Protein AF-A0A4Q1EX19-F1 (afdb_monomer)

Mean predicted aligned error: 7.51 Å

pLDDT: mean 86.24, std 17.67, range [29.03, 98.75]

Structure (mmCIF, N/CA/C/O backbone):
data_AF-A0A4Q1EX19-F1
#
_entry.id   AF-A0A4Q1EX19-F1
#
loop_
_atom_site.group_PDB
_atom_site.id
_atom_site.type_symbol
_atom_site.label_atom_id
_atom_site.label_alt_id
_atom_site.label_comp_id
_atom_site.label_asym_id
_atom_site.label_entity_id
_atom_site.label_seq_id
_atom_site.pdbx_PDB_ins_code
_atom_site.Cartn_x
_atom_site.Cartn_y
_atom_site.Cartn_z
_atom_site.occupancy
_atom_site.B_iso_or_equiv
_atom_site.auth_seq_id
_atom_site.auth_comp_id
_atom_site.auth_asym_id
_atom_site.auth_atom_id
_atom_site.pdbx_PDB_model_num
ATOM 1 N N . MET A 1 1 ? -14.792 19.412 -29.444 1.00 83.19 1 MET A N 1
ATOM 2 C CA . MET A 1 1 ? -13.740 19.746 -30.422 1.00 83.19 1 MET A CA 1
ATOM 3 C C . MET A 1 1 ? -13.823 21.221 -30.760 1.00 83.19 1 MET A C 1
ATOM 5 O O . MET A 1 1 ? -14.814 21.646 -31.333 1.00 83.19 1 MET A O 1
ATOM 9 N N . ILE A 1 2 ? -12.842 22.004 -30.315 1.00 88.94 2 ILE A N 1
ATOM 10 C CA . ILE A 1 2 ? -12.776 23.460 -30.491 1.00 88.94 2 ILE A CA 1
ATOM 11 C C . ILE A 1 2 ? -11.464 23.770 -31.208 1.00 88.94 2 ILE A C 1
ATOM 13 O O . ILE A 1 2 ? -10.413 23.335 -30.749 1.00 88.94 2 ILE A O 1
ATOM 17 N N . PHE A 1 3 ? -11.507 24.503 -32.318 1.00 91.38 3 PHE A N 1
ATOM 18 C CA . PHE A 1 3 ? -10.297 24.974 -32.993 1.00 91.38 3 PHE A CA 1
ATOM 19 C C . PHE A 1 3 ? -9.900 26.345 -32.433 1.00 91.38 3 PHE A C 1
ATOM 21 O O . PHE A 1 3 ? -10.688 27.287 -32.494 1.00 91.38 3 PHE A O 1
ATOM 28 N N . TYR A 1 4 ? -8.706 26.458 -31.852 1.00 90.25 4 TYR A N 1
ATOM 29 C CA . TYR A 1 4 ? -8.200 27.691 -31.246 1.00 90.25 4 TYR A CA 1
ATOM 30 C C . TYR A 1 4 ? -6.682 27.779 -31.388 1.00 90.25 4 TYR A C 1
ATOM 32 O O . TYR A 1 4 ? -5.981 26.827 -31.054 1.00 90.25 4 TYR A O 1
ATOM 40 N N . LYS A 1 5 ? -6.181 28.933 -31.855 1.00 92.12 5 LYS A N 1
ATOM 41 C CA . LYS A 1 5 ? -4.745 29.189 -32.087 1.00 92.12 5 LYS A CA 1
ATOM 42 C C . LYS A 1 5 ? -4.050 28.028 -32.808 1.00 92.12 5 LYS A C 1
ATOM 44 O O . LYS A 1 5 ? -3.074 27.479 -32.310 1.00 92.12 5 LYS A O 1
ATOM 49 N N . GLU A 1 6 ? -4.609 27.639 -33.954 1.00 92.62 6 GLU A N 1
ATOM 50 C CA . GLU A 1 6 ? -4.059 26.589 -34.829 1.00 92.62 6 GLU A CA 1
ATOM 51 C C . GLU A 1 6 ? -3.996 25.189 -34.190 1.00 92.62 6 GLU A C 1
ATOM 53 O O . GLU A 1 6 ? -3.325 24.291 -34.693 1.00 92.62 6 GLU A O 1
ATOM 58 N N . GLN A 1 7 ? -4.724 24.969 -33.091 1.00 90.06 7 GLN A N 1
ATOM 59 C CA . GLN A 1 7 ? -4.772 23.692 -32.385 1.00 90.06 7 GLN A CA 1
ATOM 60 C C . GLN A 1 7 ? -6.209 23.263 -32.096 1.00 90.06 7 GLN A C 1
ATOM 62 O O . GLN A 1 7 ? -7.108 24.084 -31.905 1.00 90.06 7 GLN A O 1
ATOM 67 N N . ILE A 1 8 ? -6.424 21.948 -32.020 1.00 88.62 8 ILE A N 1
ATOM 68 C CA . ILE A 1 8 ? -7.676 21.393 -31.509 1.00 88.62 8 ILE A CA 1
ATOM 69 C C . ILE A 1 8 ? -7.592 21.287 -29.988 1.00 88.62 8 ILE A C 1
ATOM 71 O O . ILE A 1 8 ? -6.863 20.463 -29.440 1.00 88.62 8 ILE A O 1
ATOM 75 N N . ILE A 1 9 ? -8.405 22.085 -29.307 1.00 86.75 9 ILE A N 1
ATOM 76 C CA . ILE A 1 9 ? -8.667 21.977 -27.878 1.00 86.75 9 ILE A CA 1
ATOM 77 C C . ILE A 1 9 ? -9.873 21.052 -27.688 1.00 86.75 9 ILE A C 1
ATOM 79 O O . ILE A 1 9 ? -10.908 21.198 -28.346 1.00 86.75 9 ILE A O 1
ATOM 83 N N . ASN A 1 10 ? -9.743 20.083 -26.779 1.00 83.75 10 ASN A N 1
ATOM 84 C CA . ASN A 1 10 ? -10.783 19.101 -26.460 1.00 83.75 10 ASN A CA 1
ATOM 85 C C . ASN A 1 10 ? -11.251 18.275 -27.689 1.00 83.75 10 ASN A C 1
ATOM 87 O O . ASN A 1 10 ? -12.416 18.387 -28.107 1.00 83.75 10 ASN A O 1
ATOM 91 N N . PRO A 1 11 ? -10.350 17.494 -28.324 1.00 89.00 11 PRO A N 1
ATOM 92 C CA . PRO A 1 11 ? -10.728 16.579 -29.398 1.00 89.00 11 PRO A CA 1
ATOM 93 C C . PRO A 1 11 ? -11.629 15.455 -28.858 1.00 89.00 11 PRO A C 1
ATOM 95 O O . PRO A 1 11 ? -11.759 15.275 -27.645 1.00 89.00 11 PRO A O 1
ATOM 98 N N . GLU A 1 12 ? -12.247 14.689 -29.761 1.00 88.88 12 GLU A N 1
ATOM 99 C CA . GLU A 1 12 ? -12.986 13.468 -29.405 1.00 88.88 12 GLU A CA 1
ATOM 100 C C . GLU A 1 12 ? -12.127 12.549 -28.520 1.00 88.88 12 GLU A C 1
ATOM 102 O O . GLU A 1 12 ? -10.921 12.438 -28.744 1.00 88.88 12 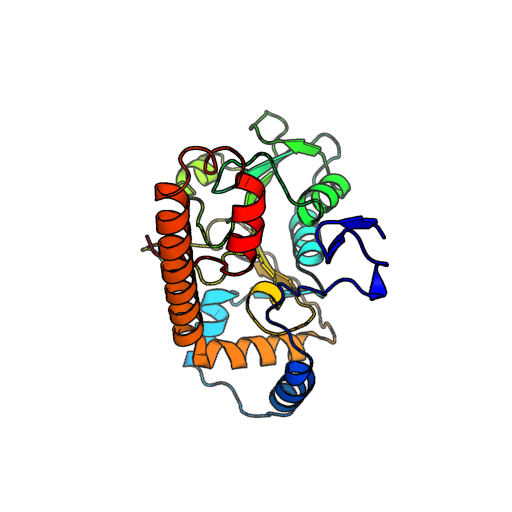GLU A O 1
ATOM 107 N N . ASN A 1 13 ? -12.732 11.875 -27.534 1.00 84.94 13 ASN A N 1
ATOM 108 C CA . ASN A 1 13 ? -11.999 11.117 -26.507 1.00 84.94 13 ASN A CA 1
ATOM 109 C C . ASN A 1 13 ? -10.976 10.118 -27.084 1.00 84.94 13 ASN A C 1
ATOM 111 O O . ASN A 1 13 ? -9.889 9.981 -26.538 1.00 84.94 13 ASN A O 1
ATOM 115 N N . PHE A 1 14 ? -11.281 9.456 -28.205 1.00 87.12 14 PHE A N 1
ATOM 116 C CA . PHE A 1 14 ? -10.377 8.485 -28.839 1.00 87.12 14 PHE A CA 1
ATOM 117 C C . PHE A 1 14 ? -9.207 9.120 -29.613 1.00 87.12 14 PHE A C 1
ATOM 119 O O . PHE A 1 14 ? -8.266 8.424 -29.979 1.00 87.12 14 PHE A O 1
ATOM 126 N N . ARG A 1 15 ? -9.259 10.433 -29.871 1.00 87.00 15 ARG A N 1
ATOM 127 C CA . ARG A 1 15 ? -8.173 11.219 -30.479 1.00 87.00 15 ARG A CA 1
ATOM 128 C C . ARG A 1 15 ? -7.337 11.957 -29.432 1.00 87.00 15 ARG A C 1
ATOM 130 O O . ARG A 1 15 ? -6.403 12.671 -29.790 1.00 87.00 15 ARG A O 1
ATOM 137 N N . GLN A 1 16 ? -7.682 11.833 -28.150 1.00 83.56 16 GLN A N 1
ATOM 138 C CA . GLN A 1 16 ? -6.871 12.382 -27.071 1.00 83.56 16 GLN A CA 1
ATOM 139 C C . GLN A 1 16 ? -5.637 11.495 -26.850 1.00 83.56 16 GLN A C 1
ATOM 141 O O . GLN A 1 16 ? -5.753 10.266 -26.845 1.00 83.56 16 GLN A O 1
ATOM 146 N N . PRO A 1 17 ? -4.448 12.085 -26.639 1.00 76.69 17 PRO A N 1
ATOM 147 C CA . PRO A 1 17 ? -3.284 11.315 -26.228 1.00 76.69 17 PRO A CA 1
ATOM 148 C C . PRO A 1 17 ? -3.560 10.616 -24.890 1.00 76.69 17 PRO A C 1
ATOM 150 O O . PRO A 1 17 ? -4.042 11.227 -23.936 1.00 76.69 17 PRO A O 1
ATOM 153 N N . SER A 1 18 ? -3.233 9.327 -24.815 1.00 73.12 18 SER A N 1
ATOM 154 C CA . SER A 1 18 ? -3.337 8.549 -23.580 1.00 73.12 18 SER A CA 1
ATOM 155 C C . SER A 1 18 ? -2.026 8.621 -22.804 1.00 73.12 18 SER A C 1
ATOM 157 O O . SER A 1 18 ? -0.988 8.162 -23.277 1.00 73.12 18 SER A O 1
ATOM 159 N N . PHE A 1 19 ? -2.073 9.174 -21.593 1.00 71.06 19 PHE A N 1
ATOM 160 C CA . PHE A 1 19 ? -0.927 9.213 -20.686 1.00 71.06 19 PHE A CA 1
ATOM 161 C C . PHE A 1 19 ? -1.077 8.132 -19.616 1.00 71.06 19 PHE A C 1
ATOM 163 O O . PHE A 1 19 ? -1.848 8.276 -18.666 1.00 71.06 19 PHE A O 1
ATOM 170 N N . PHE A 1 20 ? -0.323 7.043 -19.757 1.00 69.25 20 PHE A N 1
ATOM 171 C CA . PHE A 1 20 ? -0.276 5.992 -18.748 1.00 69.25 20 PHE A CA 1
ATOM 172 C C . PHE A 1 20 ? 0.792 6.319 -17.705 1.00 69.25 20 PHE A C 1
ATOM 174 O O . PHE A 1 20 ? 1.978 6.389 -18.003 1.00 69.25 20 PHE A O 1
ATOM 181 N N . ILE A 1 21 ? 0.357 6.503 -16.458 1.00 71.19 21 ILE A N 1
ATOM 182 C CA . ILE A 1 21 ? 1.250 6.687 -15.300 1.00 71.19 21 ILE A CA 1
ATOM 183 C C . ILE A 1 21 ? 1.746 5.357 -14.714 1.00 71.19 21 ILE A C 1
ATOM 185 O O . ILE A 1 21 ? 2.515 5.349 -13.758 1.00 71.19 21 ILE A O 1
ATOM 189 N N . SER A 1 22 ? 1.257 4.234 -15.243 1.00 76.69 22 SER A N 1
ATOM 190 C CA . SER A 1 22 ? 1.698 2.901 -14.841 1.00 76.69 22 SER A CA 1
ATOM 191 C C . SER A 1 22 ? 3.106 2.631 -15.384 1.00 76.69 22 SER A C 1
ATOM 193 O O . SER A 1 22 ? 3.383 3.013 -16.521 1.00 76.69 22 SER A O 1
ATOM 195 N N . PRO A 1 23 ? 3.983 1.939 -14.632 1.00 80.62 23 PRO A N 1
ATOM 196 C CA . PRO A 1 23 ? 5.243 1.443 -15.181 1.00 80.62 23 PRO A CA 1
ATOM 197 C C . PRO A 1 23 ? 5.035 0.378 -16.271 1.00 80.62 23 PRO A C 1
ATOM 199 O O . PRO A 1 23 ? 5.969 0.112 -17.017 1.00 80.62 23 PRO A O 1
ATOM 202 N N . PHE A 1 24 ? 3.838 -0.213 -16.360 1.00 89.50 24 PHE A N 1
ATOM 203 C CA . PHE A 1 24 ? 3.503 -1.277 -17.303 1.00 89.50 24 PHE A CA 1
ATOM 204 C C . PHE A 1 24 ? 3.319 -0.780 -18.746 1.00 89.50 24 PHE A C 1
ATOM 206 O O . PHE A 1 24 ? 2.599 0.187 -19.008 1.00 89.50 24 PHE A O 1
ATOM 213 N N . ARG A 1 25 ? 3.909 -1.516 -19.683 1.00 90.44 25 ARG A N 1
ATOM 214 C CA . ARG A 1 25 ? 3.880 -1.353 -21.138 1.00 90.44 25 ARG A CA 1
ATOM 215 C C . ARG A 1 25 ? 3.523 -2.686 -21.793 1.00 90.44 25 ARG A C 1
ATOM 217 O O . ARG A 1 25 ? 3.714 -3.749 -21.215 1.00 90.44 25 ARG A O 1
ATOM 224 N N . THR A 1 26 ? 3.081 -2.650 -23.048 1.00 91.25 26 THR A N 1
ATOM 225 C CA . THR A 1 26 ? 2.756 -3.869 -23.811 1.00 91.25 26 THR A CA 1
ATOM 226 C C . THR A 1 26 ? 3.935 -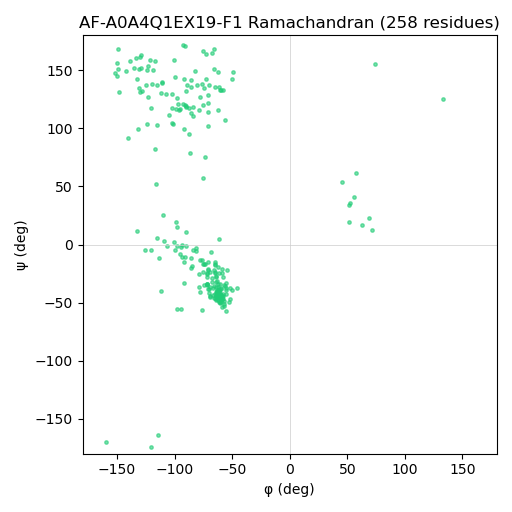4.843 -23.909 1.00 91.25 26 THR A C 1
ATOM 228 O O . THR A 1 26 ? 3.730 -6.051 -23.844 1.00 91.25 26 THR A O 1
ATOM 231 N N . SER A 1 27 ? 5.172 -4.336 -23.999 1.00 93.44 27 SER A N 1
ATOM 232 C CA . SER A 1 27 ? 6.397 -5.154 -23.989 1.00 93.44 27 SER A CA 1
ATOM 233 C C . SER A 1 27 ? 6.538 -6.014 -22.734 1.00 93.44 27 SER A C 1
ATOM 235 O O . SER A 1 27 ? 7.134 -7.090 -22.784 1.00 93.44 27 SER A O 1
ATOM 237 N N . ASP A 1 28 ? 5.969 -5.563 -21.617 1.00 95.19 28 ASP A N 1
ATOM 238 C CA . ASP A 1 28 ? 6.121 -6.222 -20.327 1.00 95.19 28 ASP A CA 1
ATOM 239 C C . ASP A 1 28 ? 5.270 -7.491 -20.248 1.00 95.19 28 ASP A C 1
ATOM 241 O O . ASP A 1 28 ? 5.556 -8.354 -19.431 1.00 95.19 28 ASP A O 1
ATOM 245 N N . LEU A 1 29 ? 4.278 -7.676 -21.132 1.00 94.69 29 LEU A N 1
ATOM 246 C CA . LEU A 1 29 ? 3.581 -8.960 -21.271 1.00 94.69 29 LEU A CA 1
ATOM 247 C C . LEU A 1 29 ? 4.558 -10.080 -21.646 1.00 94.69 29 LEU A C 1
ATOM 249 O O . LEU A 1 29 ? 4.563 -11.126 -21.003 1.00 94.69 29 LEU A O 1
ATOM 253 N N . GLY A 1 30 ? 5.412 -9.844 -22.647 1.00 96.25 30 GLY A N 1
ATOM 254 C CA . GLY A 1 30 ? 6.405 -10.826 -23.093 1.00 96.25 30 GLY A CA 1
ATOM 255 C C . GLY A 1 30 ? 7.537 -11.025 -22.082 1.00 96.25 30 GLY A C 1
ATOM 256 O O . GLY A 1 30 ? 7.973 -12.153 -21.850 1.00 96.25 30 GLY A O 1
ATOM 257 N N . GLN A 1 31 ? 7.981 -9.945 -21.427 1.00 95.69 31 GLN A N 1
ATOM 258 C CA . GLN A 1 31 ? 8.980 -10.047 -20.356 1.00 95.69 31 GLN A CA 1
ATOM 259 C C . GLN A 1 31 ? 8.436 -10.838 -19.166 1.00 95.69 31 GLN A C 1
ATOM 261 O O . GLN A 1 31 ? 9.094 -11.758 -18.689 1.00 95.69 31 GLN A O 1
ATOM 266 N N . ASN A 1 32 ? 7.216 -10.531 -18.722 1.00 96.38 32 ASN A N 1
ATOM 267 C CA . ASN A 1 32 ? 6.585 -11.231 -17.613 1.00 96.38 32 ASN A CA 1
ATOM 268 C C . ASN A 1 32 ? 6.350 -12.707 -17.948 1.00 96.38 32 ASN A C 1
ATOM 270 O O . ASN A 1 32 ? 6.668 -13.550 -17.120 1.00 96.38 32 ASN A O 1
ATOM 274 N N . ASP A 1 33 ? 5.887 -13.047 -19.155 1.00 96.50 33 ASP A N 1
ATOM 275 C CA . ASP A 1 33 ? 5.763 -14.446 -19.598 1.00 96.50 33 ASP A CA 1
ATOM 276 C C . ASP A 1 33 ? 7.099 -15.205 -19.498 1.00 96.50 33 ASP A C 1
ATOM 278 O O . ASP A 1 33 ? 7.148 -16.316 -18.968 1.00 96.50 33 ASP A O 1
ATOM 282 N N . THR A 1 34 ? 8.201 -14.561 -19.896 1.00 97.00 34 THR A N 1
ATOM 283 C CA . THR A 1 34 ? 9.556 -15.117 -19.744 1.00 97.00 34 THR A CA 1
ATOM 284 C C . THR A 1 34 ? 9.916 -15.336 -18.270 1.00 97.00 34 THR A C 1
ATOM 286 O O . THR A 1 34 ? 10.406 -16.403 -17.916 1.00 97.00 34 THR A O 1
ATOM 289 N N . ILE A 1 35 ? 9.621 -14.371 -17.388 1.00 96.44 35 ILE A N 1
ATOM 290 C CA . ILE A 1 35 ? 9.864 -14.483 -15.936 1.00 96.44 35 ILE A CA 1
ATOM 291 C C . ILE A 1 35 ? 9.073 -15.644 -15.321 1.00 96.44 35 ILE A C 1
ATOM 293 O O . ILE A 1 35 ? 9.560 -16.327 -14.425 1.00 96.44 35 ILE A O 1
ATOM 297 N N . ILE A 1 36 ? 7.839 -15.875 -15.770 1.00 95.88 36 ILE A N 1
ATOM 298 C CA . ILE A 1 36 ? 7.002 -16.948 -15.223 1.00 95.88 36 ILE A CA 1
ATOM 299 C C . ILE A 1 36 ? 7.489 -18.331 -15.652 1.00 95.88 36 ILE A C 1
ATOM 301 O O . ILE A 1 36 ? 7.390 -19.268 -14.856 1.00 95.88 36 ILE A O 1
ATOM 305 N N . LYS A 1 37 ? 8.029 -18.450 -16.868 1.00 96.06 37 LYS A N 1
ATOM 306 C CA . LYS A 1 37 ? 8.619 -19.687 -17.407 1.00 96.06 37 LYS A CA 1
ATOM 307 C C . LYS A 1 37 ? 10.027 -19.975 -16.880 1.00 96.06 37 LYS A C 1
ATOM 309 O O . LYS A 1 37 ? 10.521 -21.078 -17.066 1.00 96.06 37 LYS A O 1
ATOM 314 N N . ASP A 1 38 ? 10.669 -19.003 -16.236 1.00 93.56 38 ASP A N 1
ATOM 315 C CA . ASP A 1 38 ? 11.949 -19.200 -15.561 1.00 93.56 38 ASP A CA 1
ATOM 316 C C . ASP A 1 38 ? 11.748 -20.058 -14.300 1.00 93.56 38 ASP A C 1
ATOM 318 O O . ASP A 1 38 ? 11.071 -19.652 -13.347 1.00 93.56 38 ASP A O 1
ATOM 322 N N . ASP A 1 39 ? 12.321 -21.261 -14.312 1.00 91.75 39 ASP A N 1
ATOM 323 C CA . ASP A 1 39 ? 12.285 -22.223 -13.205 1.00 91.75 39 ASP A CA 1
ATOM 324 C C . ASP A 1 39 ? 13.551 -22.181 -12.338 1.00 91.75 39 ASP A C 1
ATOM 326 O O . ASP A 1 39 ? 13.788 -23.076 -11.523 1.00 91.75 39 ASP A O 1
ATOM 330 N N . SER A 1 40 ? 14.360 -21.124 -12.466 1.00 91.31 40 SER A N 1
ATOM 331 C CA . SER A 1 40 ? 15.468 -20.881 -11.549 1.00 91.31 40 SER A CA 1
ATOM 332 C C . SER A 1 40 ? 14.975 -20.767 -10.106 1.00 91.31 40 SER A C 1
ATOM 334 O O . SER A 1 40 ? 14.007 -20.071 -9.776 1.00 91.31 40 SER A O 1
ATOM 336 N N . VAL A 1 41 ? 15.671 -21.470 -9.216 1.00 90.81 41 VAL A N 1
ATOM 337 C CA . VAL A 1 41 ? 15.413 -21.399 -7.780 1.00 90.81 41 VAL A CA 1
ATOM 338 C C . VAL A 1 41 ? 16.040 -20.104 -7.252 1.00 90.81 41 VAL A C 1
ATOM 340 O O . VAL A 1 41 ? 17.221 -19.864 -7.511 1.00 90.81 41 VAL A O 1
ATOM 343 N N . PRO A 1 42 ? 15.286 -19.244 -6.542 1.00 93.44 42 PRO A N 1
ATOM 344 C CA . PRO A 1 42 ? 15.861 -18.056 -5.923 1.00 93.44 42 PRO A CA 1
ATOM 345 C C . PRO A 1 42 ? 16.851 -18.467 -4.830 1.00 93.44 42 PRO A C 1
ATOM 347 O O . PRO A 1 42 ? 16.539 -19.336 -4.017 1.00 93.44 42 PRO A O 1
ATOM 350 N N . ASP A 1 43 ? 18.014 -17.821 -4.793 1.00 95.44 43 ASP A N 1
ATOM 351 C CA . ASP A 1 43 ? 18.982 -18.007 -3.713 1.00 95.44 43 ASP A CA 1
ATOM 352 C C . ASP A 1 43 ? 18.468 -17.455 -2.365 1.00 95.44 43 ASP A C 1
ATOM 354 O O . ASP A 1 43 ? 17.497 -16.687 -2.288 1.00 95.44 43 ASP A O 1
ATOM 358 N N . ASP A 1 44 ? 19.135 -17.858 -1.282 1.00 96.56 44 ASP A N 1
ATOM 359 C CA . ASP A 1 44 ? 18.759 -17.495 0.087 1.00 96.56 44 ASP A CA 1
ATOM 360 C C . ASP A 1 44 ? 18.838 -15.983 0.349 1.00 96.56 44 ASP A C 1
ATOM 362 O O . ASP A 1 44 ? 18.047 -15.443 1.130 1.00 96.56 44 ASP A O 1
ATOM 366 N N . GLU A 1 45 ? 19.755 -15.270 -0.311 1.00 96.56 45 GLU A N 1
ATOM 367 C CA . GLU A 1 45 ? 19.896 -13.822 -0.156 1.00 96.56 45 GLU A CA 1
ATOM 368 C C . GLU A 1 45 ? 18.689 -13.094 -0.759 1.00 96.56 45 GLU A C 1
ATOM 370 O O . GLU A 1 45 ? 18.097 -12.211 -0.124 1.00 96.56 45 GLU A O 1
ATOM 375 N N . LEU A 1 46 ? 18.262 -13.505 -1.954 1.00 96.50 46 LEU A N 1
ATOM 376 C CA . LEU A 1 46 ? 17.087 -12.975 -2.626 1.00 96.50 46 LEU A CA 1
ATOM 377 C C . LEU A 1 46 ? 15.809 -13.281 -1.840 1.00 96.50 46 LEU A C 1
ATOM 379 O O . LEU A 1 46 ? 14.948 -12.406 -1.710 1.00 96.50 46 LEU A O 1
ATOM 383 N N . LEU A 1 47 ? 15.686 -14.484 -1.274 1.00 96.88 47 LEU A N 1
ATOM 384 C CA . LEU A 1 47 ? 14.567 -14.839 -0.398 1.00 96.88 47 LEU A CA 1
ATOM 385 C C . LEU A 1 47 ? 14.551 -13.987 0.876 1.00 96.88 47 LEU A C 1
ATOM 387 O O . LEU A 1 47 ? 13.503 -13.445 1.240 1.00 96.88 47 LEU A O 1
ATOM 391 N N . LYS A 1 48 ? 15.705 -13.789 1.521 1.00 95.62 48 LYS A N 1
ATOM 392 C CA . LYS A 1 48 ? 15.830 -12.906 2.690 1.00 95.62 48 LYS A CA 1
ATOM 393 C C . LYS A 1 48 ? 15.442 -11.468 2.348 1.00 95.62 48 LYS A C 1
ATOM 395 O O . LYS A 1 48 ? 14.695 -10.834 3.098 1.00 95.62 48 LYS A O 1
ATOM 400 N N . LYS A 1 49 ? 15.883 -10.956 1.193 1.00 94.44 49 LYS A N 1
ATOM 401 C CA . LYS A 1 49 ? 15.482 -9.637 0.682 1.00 94.44 49 LYS A CA 1
ATOM 402 C C . LYS A 1 49 ? 13.971 -9.574 0.442 1.00 94.44 49 LYS A C 1
ATOM 404 O O . LYS A 1 49 ? 13.329 -8.628 0.887 1.00 94.44 49 LYS A O 1
ATOM 409 N N . TYR A 1 50 ? 13.382 -10.586 -0.187 1.00 95.75 50 TYR A N 1
ATOM 410 C CA . TYR A 1 50 ? 11.939 -10.676 -0.407 1.00 95.75 50 TYR A CA 1
ATOM 411 C C . TYR A 1 50 ? 11.141 -10.612 0.905 1.00 95.75 50 TYR A C 1
ATOM 413 O O . TYR A 1 50 ? 10.224 -9.796 1.030 1.00 95.75 50 TYR A O 1
ATOM 421 N N . TYR A 1 51 ? 11.524 -11.395 1.917 1.00 94.75 51 TYR A N 1
ATOM 422 C CA . TYR A 1 51 ? 10.842 -11.393 3.215 1.00 94.75 51 TYR A CA 1
ATOM 423 C C . TYR A 1 51 ? 11.110 -10.130 4.043 1.00 94.75 51 TYR A C 1
ATOM 425 O O . TYR A 1 51 ? 10.251 -9.729 4.824 1.00 94.75 51 TYR A O 1
ATOM 433 N N . SER A 1 52 ? 12.233 -9.436 3.837 1.00 91.88 52 SER A N 1
ATOM 434 C CA . SER A 1 52 ? 12.462 -8.108 4.427 1.00 91.88 52 SER A CA 1
ATOM 435 C C . SER A 1 52 ? 11.368 -7.107 4.023 1.00 91.88 52 SER A C 1
ATOM 437 O O . SER A 1 52 ? 10.872 -6.356 4.871 1.00 91.88 52 SER A O 1
ATOM 439 N N . PHE A 1 53 ? 10.966 -7.119 2.745 1.00 91.06 53 PHE A N 1
ATOM 440 C CA . PHE A 1 53 ? 9.894 -6.263 2.229 1.00 91.06 53 PHE A CA 1
ATOM 441 C C . PHE A 1 53 ? 8.513 -6.771 2.641 1.00 91.06 53 PHE A C 1
ATOM 443 O O . PHE A 1 53 ? 7.746 -6.046 3.270 1.00 91.06 53 PHE A O 1
ATOM 450 N N . PHE A 1 54 ? 8.191 -8.018 2.303 1.00 93.50 54 PHE A N 1
ATOM 451 C CA . PHE A 1 54 ? 6.811 -8.502 2.372 1.00 93.50 54 PHE A CA 1
ATOM 452 C C . PHE A 1 54 ? 6.473 -9.243 3.665 1.00 93.50 54 PHE A C 1
ATOM 454 O O . PHE A 1 54 ? 5.304 -9.505 3.912 1.00 93.50 54 PHE A O 1
ATOM 461 N N . GLY A 1 55 ? 7.457 -9.535 4.515 1.00 92.81 55 GLY A N 1
ATOM 462 C CA . GLY A 1 55 ? 7.290 -10.388 5.688 1.00 92.81 55 GLY A CA 1
ATOM 463 C C . GLY A 1 55 ? 7.177 -11.867 5.315 1.00 92.81 55 GLY A C 1
ATOM 464 O O . GLY A 1 55 ? 6.766 -12.228 4.212 1.00 92.81 55 GLY A O 1
ATOM 465 N N . GLU A 1 56 ? 7.525 -12.757 6.242 1.00 92.19 56 GLU A N 1
ATOM 466 C CA . GLU A 1 56 ? 7.359 -14.207 6.044 1.00 92.19 56 GLU A CA 1
ATOM 467 C C . GLU A 1 56 ? 5.884 -14.601 5.914 1.00 92.19 56 GLU A C 1
ATOM 469 O O . GLU A 1 56 ? 5.528 -15.513 5.167 1.00 92.19 56 GLU A O 1
ATOM 474 N N . LYS A 1 57 ? 5.015 -13.860 6.608 1.00 94.25 57 LYS A N 1
ATOM 475 C CA . LYS A 1 57 ? 3.564 -13.998 6.554 1.00 94.25 57 LYS A CA 1
ATOM 476 C C . LYS A 1 57 ? 2.995 -12.879 5.686 1.00 94.25 57 LYS A C 1
ATOM 478 O O . LYS A 1 57 ? 2.912 -11.730 6.120 1.00 94.25 57 LYS A O 1
ATOM 483 N N . HIS A 1 58 ? 2.596 -13.219 4.466 1.00 96.19 58 HIS A N 1
ATOM 484 C CA . HIS A 1 58 ? 1.875 -12.321 3.568 1.00 96.19 58 HIS A CA 1
ATOM 485 C C . HIS A 1 58 ? 0.941 -13.089 2.642 1.00 96.19 58 HIS A C 1
ATOM 487 O O . HIS A 1 58 ? 1.166 -14.261 2.341 1.00 96.19 58 HIS A O 1
ATOM 493 N N . GLU A 1 59 ? -0.075 -12.384 2.157 1.00 96.88 59 GLU A N 1
ATOM 494 C CA . GLU A 1 59 ? -1.004 -12.874 1.148 1.00 96.88 59 GLU A CA 1
ATOM 495 C C . GLU A 1 59 ? -1.066 -11.953 -0.060 1.00 96.88 59 GLU A C 1
ATOM 497 O O . GLU A 1 59 ? -0.901 -10.734 0.051 1.00 96.88 59 GLU A O 1
ATOM 502 N N . PHE A 1 60 ? -1.341 -12.554 -1.214 1.00 97.31 60 PHE A N 1
ATOM 503 C CA . PHE A 1 60 ? -1.504 -11.844 -2.473 1.00 97.31 60 PHE A CA 1
ATOM 504 C C . PHE A 1 60 ? -2.980 -11.635 -2.817 1.00 97.31 60 PHE A C 1
ATOM 506 O O . PHE A 1 60 ? -3.820 -12.519 -2.657 1.00 97.31 60 PHE A O 1
ATOM 513 N N . PHE A 1 61 ? -3.263 -10.485 -3.417 1.00 97.44 61 PHE A N 1
ATOM 514 C CA . PHE A 1 61 ? -4.582 -10.086 -3.905 1.00 97.44 61 PHE A CA 1
ATOM 515 C C . PHE A 1 61 ? -4.495 -9.606 -5.350 1.00 97.44 61 PHE A C 1
ATOM 517 O O . PHE A 1 61 ? -3.418 -9.219 -5.813 1.00 97.44 61 PHE A O 1
ATOM 524 N N . LEU A 1 62 ? -5.623 -9.540 -6.061 1.00 96.75 62 LEU A N 1
ATOM 525 C CA . LEU A 1 62 ? -5.640 -8.933 -7.392 1.00 96.75 62 LEU A CA 1
ATOM 526 C C . LEU A 1 62 ? -5.383 -7.427 -7.302 1.00 96.75 62 LEU A C 1
ATOM 528 O O . LEU A 1 62 ? -4.803 -6.831 -8.210 1.00 96.75 62 LEU A O 1
ATOM 532 N N . ARG A 1 63 ? -5.821 -6.777 -6.217 1.00 95.06 63 ARG A N 1
ATOM 533 C CA . ARG A 1 63 ? -5.732 -5.318 -6.055 1.00 95.06 63 ARG A CA 1
ATOM 534 C C . ARG A 1 63 ? -5.400 -4.932 -4.618 1.00 95.06 63 ARG A C 1
ATOM 536 O O . ARG A 1 63 ? -5.879 -5.552 -3.680 1.00 95.06 63 ARG A O 1
ATOM 543 N N . GLY A 1 64 ? -4.691 -3.815 -4.435 1.00 94.50 64 GLY A N 1
ATOM 544 C CA . GLY A 1 64 ? -4.398 -3.279 -3.096 1.00 94.50 64 GLY A CA 1
ATOM 545 C C . GLY A 1 64 ? -5.645 -3.033 -2.232 1.00 94.50 64 GLY A C 1
ATOM 546 O O . GLY A 1 64 ? -5.606 -3.268 -1.033 1.00 94.50 64 GLY A O 1
ATOM 547 N N . LYS A 1 65 ? -6.786 -2.653 -2.829 1.00 96.31 65 LYS A N 1
ATOM 548 C CA . LYS A 1 65 ? -8.050 -2.476 -2.086 1.00 96.31 65 LYS A CA 1
ATOM 549 C C . LYS A 1 65 ? -8.593 -3.770 -1.465 1.00 96.31 65 LYS A C 1
ATOM 551 O O . LYS A 1 65 ? -9.261 -3.715 -0.447 1.00 96.31 65 LYS A O 1
ATOM 556 N N . GLU A 1 66 ? -8.301 -4.927 -2.056 1.00 97.50 66 GLU A N 1
ATOM 557 C CA . GLU A 1 66 ? -8.709 -6.220 -1.488 1.00 97.50 66 GLU A CA 1
ATOM 558 C C . GLU A 1 66 ? -7.842 -6.571 -0.277 1.00 97.50 66 GLU A C 1
ATOM 560 O O . GLU A 1 66 ? -8.357 -7.077 0.710 1.00 97.50 66 GLU A O 1
ATOM 565 N N . ALA A 1 67 ? -6.556 -6.205 -0.299 1.00 97.50 67 ALA A N 1
ATOM 566 C CA . ALA A 1 67 ? -5.706 -6.294 0.885 1.00 97.50 67 ALA A CA 1
ATOM 567 C C . ALA A 1 67 ? -6.215 -5.370 2.010 1.00 97.50 67 ALA A C 1
ATOM 569 O O . ALA A 1 67 ? -6.236 -5.784 3.166 1.00 97.50 67 ALA A O 1
ATOM 570 N N . ILE A 1 68 ? -6.680 -4.152 1.681 1.00 98.44 68 ILE A N 1
ATOM 571 C CA . ILE A 1 68 ? -7.312 -3.237 2.654 1.00 98.44 68 ILE A CA 1
ATOM 572 C C . ILE A 1 68 ? -8.566 -3.882 3.248 1.00 98.44 68 ILE A C 1
ATOM 574 O O . ILE A 1 68 ? -8.695 -3.946 4.466 1.00 98.44 68 ILE A O 1
ATOM 578 N N . HIS A 1 69 ? -9.459 -4.395 2.396 1.00 98.25 69 HIS A N 1
ATOM 579 C CA . HIS A 1 69 ? -10.664 -5.106 2.825 1.00 98.25 69 HIS A CA 1
ATOM 580 C C . HIS A 1 69 ? -10.333 -6.235 3.800 1.00 98.25 69 HIS A C 1
ATOM 582 O O . HIS A 1 69 ? -10.922 -6.347 4.873 1.00 98.25 69 HIS A O 1
ATOM 588 N N . GLN A 1 70 ? -9.361 -7.065 3.422 1.00 97.94 70 GLN A N 1
ATOM 589 C CA . GLN A 1 70 ? -8.965 -8.214 4.210 1.00 97.94 70 GLN A CA 1
ATOM 590 C C . GLN A 1 70 ? -8.370 -7.793 5.556 1.00 97.94 70 GLN A C 1
ATOM 592 O O . GLN A 1 70 ? -8.728 -8.387 6.569 1.00 97.94 70 GLN A O 1
ATOM 597 N N . ALA A 1 71 ? -7.520 -6.765 5.593 1.00 98.12 71 ALA A N 1
ATOM 598 C CA . ALA A 1 71 ? -6.986 -6.219 6.839 1.00 98.12 71 ALA A CA 1
ATOM 599 C C . ALA A 1 71 ? -8.111 -5.717 7.756 1.00 98.12 71 ALA A C 1
ATOM 601 O O . ALA A 1 71 ? -8.155 -6.078 8.927 1.00 98.12 71 ALA A O 1
ATOM 602 N N . LEU A 1 72 ? -9.062 -4.952 7.206 1.00 98.44 72 LEU A N 1
ATOM 603 C CA . LEU A 1 72 ? -10.215 -4.432 7.945 1.00 98.44 72 LEU A CA 1
ATOM 604 C C . LEU A 1 72 ? -11.087 -5.548 8.536 1.00 98.44 72 LEU A C 1
ATOM 606 O O . LEU A 1 72 ? -11.537 -5.417 9.667 1.00 98.44 72 LEU A O 1
ATOM 610 N N . SER A 1 73 ? -11.269 -6.661 7.820 1.00 97.25 73 SER A N 1
ATOM 611 C CA . SER A 1 73 ? -12.095 -7.787 8.284 1.00 97.25 73 SER A CA 1
ATOM 612 C C . SER A 1 73 ? -11.567 -8.516 9.525 1.00 97.25 73 SER A C 1
ATOM 614 O O . SER A 1 73 ? -12.329 -9.226 10.177 1.00 97.25 73 SER A O 1
ATOM 616 N N . PHE A 1 74 ? -10.287 -8.341 9.879 1.00 97.25 74 PHE A N 1
ATOM 617 C CA . PHE A 1 74 ? -9.746 -8.866 11.139 1.00 97.25 74 PHE A CA 1
ATOM 618 C C . PHE A 1 74 ? -10.213 -8.072 12.357 1.00 97.25 74 PHE A C 1
ATOM 620 O O . PHE A 1 74 ? -10.131 -8.559 13.484 1.00 97.25 74 PHE A O 1
ATOM 627 N N . TYR A 1 75 ? -10.719 -6.864 12.132 1.00 96.38 75 TYR A N 1
ATOM 628 C CA . TYR A 1 75 ? -11.256 -6.011 13.168 1.00 96.38 75 TYR A CA 1
ATOM 629 C C . TYR A 1 75 ? -12.777 -6.154 13.180 1.00 96.38 75 TYR A C 1
ATOM 631 O O . TYR A 1 75 ? -13.447 -5.961 12.167 1.00 96.38 75 TYR A O 1
ATOM 639 N N . ASN A 1 76 ? -13.341 -6.481 14.342 1.00 95.44 76 ASN A N 1
ATOM 640 C CA . ASN A 1 76 ? -14.789 -6.576 14.548 1.00 95.44 76 ASN A CA 1
ATOM 641 C C . ASN A 1 76 ? -15.430 -5.174 14.648 1.00 95.44 76 ASN A C 1
ATOM 643 O O . ASN A 1 76 ? -16.005 -4.815 15.677 1.00 95.44 76 ASN A O 1
ATOM 647 N N . LEU A 1 77 ? -15.240 -4.357 13.608 1.00 97.94 77 LEU A N 1
ATOM 648 C CA . LEU A 1 77 ? -15.714 -2.977 13.521 1.00 97.94 77 LEU A CA 1
ATOM 649 C C . LEU A 1 77 ? -17.237 -2.939 13.378 1.00 97.94 77 LEU A C 1
ATOM 651 O O . LEU A 1 77 ? -17.831 -3.690 12.602 1.00 97.94 77 LEU A O 1
ATOM 655 N N . LYS A 1 78 ? -17.865 -2.019 14.102 1.00 98.12 78 LYS A N 1
ATOM 656 C CA . LYS A 1 78 ? -19.297 -1.719 14.033 1.00 98.12 78 LYS A CA 1
ATOM 657 C C . LYS A 1 78 ? -19.528 -0.474 13.187 1.00 98.12 78 LYS A C 1
ATOM 659 O O . LYS A 1 78 ? -18.642 0.360 13.051 1.00 98.12 78 LYS A O 1
ATOM 664 N N . LYS A 1 79 ? -20.746 -0.300 12.668 1.00 97.56 79 LYS A N 1
ATOM 665 C CA . LYS A 1 79 ? -21.079 0.836 11.790 1.00 97.56 79 LYS A CA 1
ATOM 666 C C . LYS A 1 79 ? -20.782 2.204 12.408 1.00 97.56 79 LYS A C 1
ATOM 668 O O . LYS A 1 79 ? -20.270 3.062 11.699 1.00 97.56 79 LYS A O 1
ATOM 673 N N . ASP A 1 80 ? -21.020 2.354 13.709 1.00 97.69 80 ASP A N 1
ATOM 674 C CA . ASP A 1 80 ? -20.784 3.601 14.446 1.00 97.69 80 ASP A CA 1
ATOM 675 C C . ASP A 1 80 ? -19.321 3.821 14.872 1.00 97.69 80 ASP A C 1
ATOM 677 O O . ASP A 1 80 ? -19.009 4.875 15.431 1.00 97.69 80 ASP A O 1
ATOM 681 N N . ASP A 1 81 ? -18.431 2.848 14.647 1.00 98.62 81 ASP A N 1
ATOM 682 C CA . ASP A 1 81 ? -16.999 3.016 14.902 1.00 98.62 81 ASP A CA 1
ATOM 683 C C . ASP A 1 81 ? -16.355 3.931 13.848 1.00 98.62 81 ASP A C 1
ATOM 685 O O . ASP A 1 81 ? -16.895 4.175 12.765 1.00 98.62 81 ASP A O 1
ATOM 689 N N . GLU A 1 82 ? -15.156 4.422 14.159 1.00 98.62 82 GLU A N 1
ATOM 690 C CA . GLU A 1 82 ? -14.369 5.258 13.257 1.00 98.62 82 GLU A CA 1
ATOM 691 C C . GLU A 1 82 ? -12.971 4.682 13.010 1.00 98.62 82 GLU A C 1
ATOM 693 O O . GLU A 1 82 ? -12.257 4.284 13.938 1.00 98.62 82 GLU A O 1
ATOM 698 N N . VAL A 1 83 ? -12.543 4.721 11.748 1.00 98.75 83 VAL A N 1
ATOM 699 C CA . VAL A 1 83 ? -11.134 4.593 11.368 1.00 98.75 83 VAL A CA 1
ATOM 700 C C . VAL A 1 83 ? -10.515 5.983 11.260 1.00 98.75 83 VAL A C 1
ATOM 702 O O . VAL A 1 83 ? -10.939 6.803 10.445 1.00 98.75 83 VAL A O 1
ATOM 705 N N . LEU A 1 84 ? -9.478 6.250 12.048 1.00 98.50 84 LEU A N 1
ATOM 706 C CA . LEU A 1 84 ? -8.690 7.474 11.937 1.00 98.50 84 LEU A CA 1
ATOM 707 C C . LEU A 1 84 ? -7.708 7.357 10.767 1.00 98.50 84 LEU A C 1
ATOM 709 O O . LEU A 1 84 ? -6.788 6.545 10.819 1.00 98.50 84 LEU A O 1
ATOM 713 N N . ILE A 1 85 ? -7.860 8.186 9.734 1.00 98.06 85 ILE A N 1
ATOM 714 C CA . ILE A 1 85 ? -6.960 8.210 8.576 1.00 98.06 85 ILE A CA 1
ATOM 715 C C . ILE A 1 85 ? -5.907 9.301 8.748 1.00 98.06 85 ILE A C 1
ATOM 717 O O . ILE A 1 85 ? -6.205 10.497 8.685 1.00 98.06 85 ILE A O 1
ATOM 721 N N . ILE A 1 86 ? -4.648 8.885 8.847 1.00 95.69 86 ILE A N 1
ATOM 722 C CA . ILE A 1 86 ? -3.487 9.771 8.947 1.00 95.69 86 ILE A CA 1
ATOM 723 C C . ILE A 1 86 ? -2.677 9.659 7.662 1.00 95.69 86 ILE A C 1
ATOM 725 O O . ILE A 1 86 ? -2.516 8.583 7.103 1.00 95.69 86 ILE A O 1
ATOM 729 N N . THR A 1 87 ? -2.169 10.779 7.167 1.00 93.56 87 THR A N 1
ATOM 730 C CA . THR A 1 87 ? -1.443 10.854 5.892 1.00 93.56 87 THR A CA 1
ATOM 731 C C . THR A 1 87 ? -0.160 11.641 6.082 1.00 93.56 87 THR A C 1
ATOM 733 O O . THR A 1 87 ? -0.185 12.664 6.766 1.00 93.56 87 THR A O 1
ATOM 736 N N . THR A 1 88 ? 0.930 11.244 5.429 1.00 89.81 88 THR A N 1
ATOM 737 C CA . THR A 1 88 ? 2.229 11.924 5.565 1.00 89.81 88 THR A CA 1
ATOM 738 C C . THR A 1 88 ? 2.203 13.418 5.241 1.00 89.81 88 THR A C 1
ATOM 740 O O . THR A 1 88 ? 2.924 14.185 5.871 1.00 89.81 88 THR A O 1
ATOM 743 N N . THR A 1 89 ? 1.403 13.854 4.265 1.00 83.88 89 THR A N 1
ATOM 744 C CA . THR A 1 89 ? 1.364 15.268 3.848 1.00 83.88 89 THR A CA 1
ATOM 745 C C . THR A 1 89 ? 0.268 16.086 4.525 1.00 83.88 89 THR A C 1
ATOM 747 O O . THR A 1 89 ? 0.142 17.277 4.247 1.00 83.88 89 THR A O 1
ATOM 750 N N . SER A 1 90 ? -0.557 15.455 5.367 1.00 81.62 90 SER A N 1
ATOM 751 C CA . SER A 1 90 ? -1.789 16.042 5.914 1.00 81.62 90 SER A CA 1
ATOM 752 C C . SER A 1 90 ? -2.740 16.628 4.854 1.00 81.62 90 SER A C 1
ATOM 754 O O . SER A 1 90 ? -3.615 17.425 5.187 1.00 81.62 90 SER A O 1
ATOM 756 N N . ASN A 1 91 ? -2.613 16.231 3.581 1.00 77.69 91 ASN A N 1
ATOM 757 C CA . ASN A 1 91 ? -3.498 16.686 2.511 1.00 77.69 91 ASN A CA 1
ATOM 758 C C . ASN A 1 91 ? -4.951 16.248 2.774 1.00 77.69 91 ASN A C 1
ATOM 760 O O . ASN A 1 91 ? -5.200 15.200 3.364 1.00 77.69 91 ASN A O 1
ATOM 764 N N . LEU A 1 92 ? -5.911 17.057 2.325 1.00 81.19 92 LEU A N 1
ATOM 765 C CA . LEU A 1 92 ? -7.343 16.775 2.446 1.00 81.19 92 LEU A CA 1
ATOM 766 C C . LEU A 1 92 ? -7.797 15.649 1.510 1.00 81.19 92 LEU A C 1
ATOM 768 O O . LEU A 1 92 ? -8.801 14.993 1.772 1.00 81.19 92 LEU A O 1
ATOM 772 N N . TYR A 1 93 ? -7.074 15.423 0.412 1.00 84.00 93 TYR A N 1
ATOM 773 C CA . TYR A 1 93 ? -7.413 14.361 -0.526 1.00 84.00 93 TYR A CA 1
ATOM 774 C C . TYR A 1 93 ? -7.032 12.983 0.028 1.00 84.00 93 TYR A C 1
ATOM 776 O O . TYR A 1 93 ? -5.852 12.690 0.214 1.00 84.00 93 TYR A O 1
ATOM 784 N N . ILE A 1 94 ? -8.027 12.107 0.176 1.00 87.25 94 ILE A N 1
ATOM 785 C CA . ILE A 1 94 ? -7.843 10.667 0.377 1.00 87.25 94 ILE A CA 1
ATOM 786 C C . ILE A 1 94 ? -8.439 9.944 -0.831 1.00 87.25 94 ILE A C 1
ATOM 788 O O . ILE A 1 94 ? -9.513 10.285 -1.324 1.00 87.25 94 ILE A O 1
ATOM 792 N N . SER A 1 95 ? -7.728 8.936 -1.332 1.00 90.00 95 SER A N 1
ATOM 793 C CA . SER A 1 95 ? -8.207 8.140 -2.460 1.00 90.00 95 SER A CA 1
ATOM 794 C C . SER A 1 95 ? -9.511 7.420 -2.122 1.00 90.00 95 SER A C 1
ATOM 796 O O . SER A 1 95 ? -9.599 6.735 -1.102 1.00 90.00 95 SER A O 1
ATOM 798 N N . SER A 1 96 ? -10.475 7.455 -3.044 1.00 92.25 96 SER A N 1
ATOM 799 C CA . SER A 1 96 ? -11.721 6.691 -2.916 1.00 92.25 96 SER A CA 1
ATOM 800 C C . SER A 1 96 ? -11.499 5.177 -2.873 1.00 92.25 96 SER A C 1
ATOM 802 O O . SER A 1 96 ? -12.352 4.454 -2.374 1.00 92.25 96 SER A O 1
ATOM 804 N N . CYS A 1 97 ? -10.346 4.678 -3.338 1.00 91.69 97 CYS A N 1
ATOM 805 C CA . CYS A 1 97 ? -9.965 3.273 -3.159 1.00 91.69 97 CYS A CA 1
ATOM 806 C C . CYS A 1 97 ? -9.756 2.886 -1.686 1.00 91.69 97 CYS A C 1
ATOM 808 O O . CYS A 1 97 ? -9.820 1.701 -1.382 1.00 91.69 97 CYS A O 1
ATOM 810 N N . VAL A 1 98 ? -9.458 3.857 -0.817 1.00 96.44 98 VAL A N 1
ATOM 811 C CA . VAL A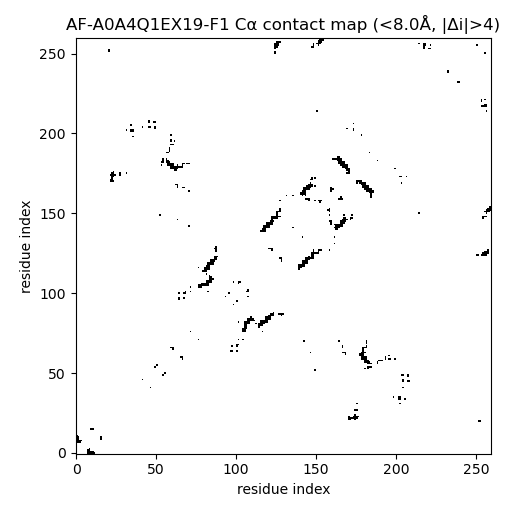 1 98 ? -9.276 3.661 0.626 1.00 96.44 98 VAL A CA 1
ATOM 812 C C . VAL A 1 98 ? -10.590 3.946 1.347 1.00 96.44 98 VAL A C 1
ATOM 814 O O . VAL A 1 98 ? -11.111 3.062 2.022 1.00 96.44 98 VAL A O 1
ATOM 817 N N . THR A 1 99 ? -11.173 5.138 1.155 1.00 97.44 99 THR A N 1
ATOM 818 C CA . THR A 1 99 ? -12.378 5.546 1.904 1.00 97.44 99 THR A CA 1
ATOM 819 C C . THR A 1 99 ? -13.560 4.619 1.643 1.00 97.44 99 THR A C 1
ATOM 821 O O . THR A 1 99 ? -14.161 4.141 2.597 1.00 97.44 99 THR A O 1
ATOM 824 N N . LYS A 1 100 ? -13.826 4.248 0.380 1.00 98.00 100 LYS A N 1
ATOM 825 C CA . LYS A 1 100 ? -14.927 3.327 0.045 1.00 98.00 100 LYS A CA 1
ATOM 826 C C . LYS A 1 100 ? -14.733 1.925 0.608 1.00 98.00 100 LYS A C 1
ATOM 828 O O . LYS A 1 100 ? -15.703 1.185 0.726 1.00 98.00 100 LYS A O 1
ATOM 833 N N . GLU A 1 101 ? -13.493 1.516 0.872 1.00 98.38 101 GLU A N 1
ATOM 834 C CA . GLU A 1 101 ? -13.236 0.213 1.478 1.00 98.38 101 GLU A CA 1
ATOM 835 C C . GLU A 1 101 ? -13.512 0.257 2.980 1.00 98.38 101 GLU A C 1
ATOM 837 O O . GLU A 1 101 ? -14.170 -0.640 3.492 1.00 98.38 101 GLU A O 1
ATOM 842 N N . ILE A 1 102 ? -13.110 1.339 3.653 1.00 98.56 102 ILE A N 1
ATOM 843 C CA . ILE A 1 102 ? -13.420 1.581 5.068 1.00 98.56 102 ILE A CA 1
ATOM 844 C C . ILE A 1 102 ? -14.932 1.738 5.291 1.00 98.56 102 ILE A C 1
ATOM 846 O O . ILE A 1 102 ? -15.479 1.101 6.187 1.00 98.56 102 ILE A O 1
ATOM 850 N N . GLU A 1 103 ? -15.621 2.498 4.433 1.00 98.56 103 GLU A N 1
ATOM 851 C CA . GLU A 1 103 ? -17.070 2.770 4.506 1.00 98.56 103 GLU A CA 1
ATOM 852 C C . GLU A 1 103 ? -17.940 1.499 4.443 1.00 98.56 103 GLU A C 1
ATOM 854 O O . GLU A 1 103 ? -19.083 1.485 4.909 1.00 98.56 103 GLU A O 1
ATOM 859 N N . LYS A 1 104 ? -17.405 0.388 3.919 1.00 98.44 104 LYS A N 1
ATOM 860 C CA . LYS A 1 104 ? -18.083 -0.918 3.979 1.00 98.44 104 LYS A CA 1
ATOM 861 C C . LYS A 1 104 ? -18.172 -1.462 5.404 1.00 98.44 104 LYS A C 1
ATOM 863 O O . LYS A 1 104 ? -19.131 -2.171 5.705 1.00 98.44 104 LYS A O 1
ATOM 868 N N . PHE A 1 105 ? -17.230 -1.110 6.274 1.00 98.56 105 PHE A N 1
ATOM 869 C CA . PHE A 1 105 ? -17.162 -1.558 7.664 1.00 98.56 105 PHE A CA 1
ATOM 870 C C . PHE A 1 105 ? -17.754 -0.511 8.613 1.00 98.56 105 PHE A C 1
ATOM 872 O O . PHE A 1 105 ? -18.707 -0.828 9.323 1.00 98.56 105 PHE A O 1
ATOM 879 N N . CYS A 1 106 ? -17.267 0.732 8.576 1.00 98.62 106 CYS A N 1
ATOM 880 C CA . CYS A 1 106 ? -17.651 1.796 9.511 1.00 98.62 106 CYS A CA 1
ATOM 881 C C . CYS A 1 106 ? -17.339 3.202 8.959 1.00 98.62 106 CYS A C 1
ATOM 883 O O . CYS A 1 106 ? -17.003 3.356 7.784 1.00 98.62 106 CYS A O 1
ATOM 885 N N . HIS A 1 107 ? -17.443 4.238 9.792 1.00 98.44 107 HIS A N 1
ATOM 886 C CA . HIS A 1 107 ? -17.055 5.597 9.414 1.00 98.44 107 HIS A CA 1
ATOM 887 C C . HIS A 1 107 ? -15.530 5.779 9.389 1.00 98.44 107 HIS A C 1
ATOM 889 O O . HIS A 1 107 ? -14.765 4.964 9.913 1.00 98.44 107 HIS A O 1
ATOM 895 N N . TRP A 1 108 ? -15.072 6.881 8.797 1.00 98.12 108 TRP A N 1
ATOM 896 C CA . TRP A 1 108 ? -13.687 7.333 8.895 1.00 98.12 108 TRP A CA 1
ATOM 897 C C . TRP A 1 108 ? -13.622 8.802 9.301 1.00 98.12 108 TRP A C 1
ATOM 899 O O . TRP A 1 108 ? -14.529 9.579 9.012 1.00 98.12 108 TRP A O 1
ATOM 909 N N . SER A 1 109 ? -12.532 9.177 9.964 1.00 96.94 109 SER A N 1
ATOM 910 C CA . SER A 1 109 ? -12.275 10.539 10.428 1.00 96.94 109 SER A CA 1
ATOM 911 C C . SER A 1 109 ? -10.813 10.924 10.199 1.00 96.94 109 SER A C 1
ATOM 913 O O . SER A 1 109 ? -9.934 10.071 10.074 1.00 96.94 109 SER A O 1
ATOM 915 N N . ARG A 1 110 ? -10.543 12.229 10.137 1.00 95.56 110 ARG A N 1
ATOM 916 C CA . ARG A 1 110 ? -9.185 12.809 10.151 1.00 95.56 110 ARG A CA 1
ATOM 917 C C . ARG A 1 110 ? -8.736 13.198 11.556 1.00 95.56 110 ARG A C 1
ATOM 919 O O . ARG A 1 110 ? -7.564 13.498 11.763 1.00 95.56 110 ARG A O 1
ATOM 926 N N . GLU A 1 111 ? -9.666 13.184 12.500 1.00 95.12 111 GLU A N 1
ATOM 927 C CA . GLU A 1 111 ? -9.460 13.564 13.887 1.00 95.12 111 GLU A CA 1
ATOM 928 C C . GLU A 1 111 ? -9.771 12.380 14.790 1.00 95.12 111 GLU A C 1
ATOM 930 O O . GLU A 1 111 ? -10.731 11.636 14.578 1.00 95.12 111 GLU A O 1
ATOM 935 N N . LYS A 1 112 ? -8.928 12.183 15.801 1.00 97.00 112 LYS A N 1
ATOM 936 C CA . LYS A 1 112 ? -9.136 11.123 16.777 1.00 97.00 112 LYS A CA 1
ATOM 937 C C . LYS A 1 112 ? -10.322 11.490 17.668 1.00 97.00 112 LYS A C 1
ATOM 939 O O . LYS A 1 112 ? -10.310 12.538 18.307 1.00 97.00 112 LYS A O 1
ATOM 944 N N . THR A 1 113 ? -11.275 10.578 17.800 1.00 97.62 113 THR A N 1
ATOM 945 C CA . THR A 1 113 ? -12.441 10.715 18.679 1.00 97.62 113 THR A CA 1
ATOM 946 C C . THR A 1 113 ? -12.469 9.578 19.709 1.00 97.62 113 THR A C 1
ATOM 948 O O . THR A 1 113 ? -11.537 8.770 19.815 1.00 97.62 113 THR A O 1
ATOM 951 N N . ASN A 1 114 ? -13.540 9.506 20.500 1.00 97.44 114 ASN A N 1
ATOM 952 C CA . ASN A 1 114 ? -13.852 8.350 21.344 1.00 97.44 114 ASN A CA 1
ATOM 953 C C . ASN A 1 114 ? -14.388 7.142 20.543 1.00 97.44 114 ASN A C 1
ATOM 955 O O . ASN A 1 114 ? -14.365 6.017 21.049 1.00 97.44 114 ASN A O 1
ATOM 959 N N . LYS A 1 115 ? -14.838 7.357 19.300 1.00 98.25 115 LYS A N 1
ATOM 960 C CA . LYS A 1 115 ? -15.304 6.311 18.378 1.00 98.25 115 LYS A CA 1
ATOM 961 C C . LYS A 1 115 ? -14.169 5.671 17.580 1.00 98.25 115 LYS A C 1
ATOM 963 O O . LYS A 1 115 ? -14.378 4.633 16.963 1.00 98.25 115 LYS A O 1
ATOM 968 N N . THR A 1 116 ? -12.963 6.242 17.607 1.00 98.62 116 THR A N 1
ATOM 969 C CA . THR A 1 116 ? -11.808 5.686 16.895 1.00 98.62 116 THR A CA 1
ATOM 970 C C . THR A 1 116 ? -11.442 4.293 17.422 1.00 98.62 116 THR A C 1
ATOM 972 O O . THR A 1 116 ? -11.030 4.160 18.577 1.00 98.62 116 THR A O 1
ATOM 975 N N . LYS A 1 117 ? -11.561 3.264 16.573 1.00 98.62 117 LYS A N 1
ATOM 976 C CA . LYS A 1 117 ? -11.199 1.862 16.883 1.00 98.62 117 LYS A CA 1
ATOM 977 C C . LYS A 1 117 ? -10.021 1.327 16.081 1.00 98.62 117 LYS A C 1
ATOM 979 O O . LYS A 1 117 ? -9.496 0.269 16.411 1.00 98.62 117 LYS A O 1
ATOM 984 N N . LEU A 1 118 ? -9.607 2.054 15.051 1.00 98.69 118 LEU A N 1
ATOM 985 C CA . LEU A 1 118 ? -8.523 1.667 14.162 1.00 98.69 118 LEU A CA 1
ATOM 986 C C . LEU A 1 118 ? -7.836 2.922 13.626 1.00 98.69 118 LEU A C 1
ATOM 988 O O . LEU A 1 118 ? -8.497 3.930 13.374 1.00 98.69 118 LEU A O 1
ATOM 992 N N . ILE A 1 119 ? -6.523 2.858 13.426 1.00 98.69 119 ILE A N 1
ATOM 993 C CA . ILE A 1 119 ? -5.752 3.908 12.762 1.00 98.69 119 ILE A CA 1
ATOM 994 C C . ILE A 1 119 ? -5.248 3.376 11.424 1.00 98.69 119 ILE A C 1
ATOM 996 O O . ILE A 1 119 ? -4.656 2.304 11.344 1.00 98.69 119 ILE A O 1
ATOM 1000 N N . PHE A 1 120 ? -5.464 4.142 10.364 1.00 98.50 120 PHE A N 1
ATOM 1001 C CA . PHE A 1 120 ? -5.021 3.835 9.014 1.00 98.50 120 PHE A CA 1
ATOM 1002 C C . PHE A 1 120 ? -3.994 4.882 8.578 1.00 98.50 120 PHE A C 1
ATOM 1004 O O . PHE A 1 120 ? -4.341 6.023 8.263 1.00 98.50 120 PHE A O 1
ATOM 1011 N N . VAL A 1 121 ? -2.713 4.512 8.601 1.00 97.62 121 VAL A N 1
ATOM 1012 C CA . VAL A 1 121 ? -1.600 5.414 8.282 1.00 97.62 121 VAL A CA 1
ATOM 1013 C C . VAL A 1 121 ? -1.209 5.249 6.821 1.00 97.62 121 VAL A C 1
ATOM 1015 O O . VAL A 1 121 ? -0.741 4.195 6.412 1.00 97.62 121 VAL A O 1
ATOM 1018 N N . ILE A 1 122 ? -1.365 6.304 6.027 1.00 95.94 122 ILE A N 1
ATOM 1019 C CA . ILE A 1 122 ? -1.016 6.326 4.607 1.00 95.94 122 ILE A CA 1
ATOM 1020 C C . ILE A 1 122 ? 0.352 6.980 4.425 1.00 95.94 122 ILE A C 1
ATOM 1022 O O . ILE A 1 122 ? 0.534 8.178 4.674 1.00 95.94 122 ILE A O 1
ATOM 1026 N N . HIS A 1 123 ? 1.301 6.192 3.925 1.00 93.06 123 HIS A N 1
ATOM 1027 C CA . HIS A 1 123 ? 2.633 6.642 3.542 1.00 93.06 123 HIS A CA 1
ATOM 1028 C C . HIS A 1 123 ? 2.625 7.141 2.094 1.00 93.06 123 HIS A C 1
ATOM 1030 O O . HIS A 1 123 ? 2.703 6.380 1.123 1.00 93.06 123 HIS A O 1
ATOM 1036 N N . GLU A 1 124 ? 2.468 8.451 1.937 1.00 88.38 124 GLU A N 1
ATOM 1037 C CA . GLU A 1 124 ? 2.131 9.052 0.651 1.00 88.38 124 GLU A CA 1
ATOM 1038 C C . GLU A 1 124 ? 3.353 9.335 -0.224 1.00 88.38 124 GLU A C 1
ATOM 1040 O O . GLU A 1 124 ? 4.332 9.926 0.223 1.00 88.38 124 GLU A O 1
ATOM 1045 N N . PHE A 1 125 ? 3.260 9.002 -1.516 1.00 84.19 125 PHE A N 1
ATOM 1046 C CA . PHE A 1 125 ? 4.253 9.368 -2.544 1.00 84.19 125 PHE A CA 1
ATOM 1047 C C . PHE A 1 125 ? 5.695 9.007 -2.176 1.00 84.19 125 PHE A C 1
ATOM 1049 O O . PHE A 1 125 ? 6.624 9.732 -2.518 1.00 84.19 125 PHE A O 1
ATOM 1056 N N . GLY A 1 126 ? 5.861 7.894 -1.461 1.00 83.62 126 GLY A N 1
ATOM 1057 C CA . GLY A 1 126 ? 7.138 7.407 -0.956 1.00 83.62 126 GLY A CA 1
ATOM 1058 C C . GLY A 1 126 ? 7.735 8.221 0.204 1.00 83.62 126 GLY A C 1
ATOM 1059 O O . GLY A 1 126 ? 8.874 7.993 0.614 1.00 83.62 126 GLY A O 1
ATOM 1060 N N . LYS A 1 127 ? 6.957 9.114 0.815 1.00 85.50 127 LYS A N 1
ATOM 1061 C CA . LYS A 1 127 ? 7.272 9.684 2.125 1.00 85.50 127 LYS A CA 1
ATOM 1062 C C . LYS A 1 127 ? 6.751 8.780 3.236 1.00 85.50 127 LYS A C 1
ATOM 1064 O O . LYS A 1 127 ? 5.658 8.224 3.150 1.00 85.50 127 LYS A O 1
ATOM 1069 N N . ILE A 1 128 ? 7.545 8.668 4.292 1.00 89.06 128 ILE A N 1
ATOM 1070 C CA . ILE A 1 128 ? 7.200 7.923 5.503 1.00 89.06 128 ILE A CA 1
ATOM 1071 C C . ILE A 1 128 ? 6.548 8.887 6.485 1.00 89.06 128 ILE A C 1
ATOM 1073 O O . ILE A 1 128 ? 6.940 10.050 6.568 1.00 89.06 128 ILE A O 1
ATOM 1077 N N . PHE A 1 129 ? 5.539 8.411 7.213 1.00 91.44 129 PHE A N 1
ATOM 1078 C CA . PHE A 1 129 ? 4.948 9.203 8.281 1.00 91.44 129 PHE A CA 1
ATOM 1079 C C . PHE A 1 129 ? 5.965 9.271 9.434 1.00 91.44 129 PHE A C 1
ATOM 1081 O O . PHE A 1 129 ? 6.387 8.214 9.901 1.00 91.44 129 PHE A O 1
ATOM 1088 N N . PRO A 1 130 ? 6.409 10.465 9.859 1.00 86.69 130 PRO A N 1
ATOM 1089 C CA . PRO A 1 130 ? 7.597 10.588 10.705 1.00 86.69 130 PRO A CA 1
ATOM 1090 C C . PRO A 1 130 ? 7.381 10.191 12.173 1.00 86.69 130 PRO A C 1
ATOM 1092 O O . PRO A 1 130 ? 8.348 9.840 12.836 1.00 86.69 130 PRO A O 1
ATOM 1095 N N . ASP A 1 131 ? 6.147 10.230 12.687 1.00 88.88 131 ASP A N 1
ATOM 1096 C CA . ASP A 1 131 ? 5.867 10.136 14.130 1.00 88.88 131 ASP A CA 1
ATOM 1097 C C . ASP A 1 131 ? 5.063 8.877 14.500 1.00 88.88 131 ASP A C 1
ATOM 1099 O O . ASP A 1 131 ? 4.000 8.935 15.122 1.00 88.88 131 ASP A O 1
ATOM 1103 N N . MET A 1 132 ? 5.540 7.708 14.061 1.00 92.50 132 MET A N 1
ATOM 1104 C CA . MET A 1 132 ? 4.868 6.433 14.354 1.00 92.50 132 MET A CA 1
ATOM 1105 C C . MET A 1 132 ? 4.847 6.103 15.853 1.00 92.50 132 MET A C 1
ATOM 1107 O O . MET A 1 132 ? 3.918 5.435 16.304 1.00 92.50 132 MET A O 1
ATOM 1111 N N . GLU A 1 133 ? 5.806 6.598 16.643 1.00 91.75 133 GLU A N 1
ATOM 1112 C CA . GLU A 1 133 ? 5.813 6.420 18.103 1.00 91.75 133 GLU A CA 1
ATOM 1113 C C . GLU A 1 133 ? 4.593 7.065 18.766 1.00 91.75 133 GLU A C 1
ATOM 1115 O O . GLU A 1 133 ? 3.915 6.425 19.573 1.00 91.75 133 GLU A O 1
ATOM 1120 N N . ARG A 1 134 ? 4.234 8.292 18.366 1.00 93.69 134 ARG A N 1
ATOM 1121 C CA . ARG A 1 134 ? 2.996 8.929 18.828 1.00 93.69 134 ARG A CA 1
ATOM 1122 C C . ARG A 1 134 ? 1.751 8.159 18.406 1.00 93.69 134 ARG A C 1
ATOM 1124 O O . ARG A 1 134 ? 0.783 8.118 19.157 1.00 93.69 134 ARG A O 1
ATOM 1131 N N . ILE A 1 135 ? 1.739 7.566 17.214 1.00 95.44 135 ILE A N 1
ATOM 1132 C CA . ILE A 1 135 ? 0.581 6.779 16.771 1.00 95.44 135 ILE A CA 1
ATOM 1133 C C . ILE A 1 135 ? 0.431 5.521 17.628 1.00 95.44 135 ILE A C 1
ATOM 1135 O O . ILE A 1 135 ? -0.671 5.218 18.085 1.00 95.44 135 ILE A O 1
ATOM 1139 N N . LYS A 1 136 ? 1.540 4.828 17.911 1.00 94.81 136 LYS A N 1
ATOM 1140 C CA . LYS A 1 136 ? 1.553 3.646 18.782 1.00 94.81 136 LYS A CA 1
ATOM 1141 C C . LYS A 1 136 ? 1.117 3.966 20.211 1.00 94.81 136 LYS A C 1
ATOM 1143 O O . LYS A 1 136 ? 0.436 3.147 20.825 1.00 94.81 136 LYS A O 1
ATOM 1148 N N . SER A 1 137 ? 1.435 5.154 20.732 1.00 96.25 137 SER A N 1
ATOM 1149 C CA . SER A 1 137 ? 1.050 5.543 22.098 1.00 96.25 137 SER A CA 1
ATOM 1150 C C . SER A 1 137 ? -0.465 5.668 22.307 1.00 96.25 137 SER A C 1
ATOM 1152 O O . SER A 1 137 ? -0.925 5.644 23.447 1.00 96.25 137 SER A O 1
ATOM 1154 N N . TYR A 1 138 ? -1.265 5.728 21.235 1.00 96.25 138 TYR A N 1
ATOM 1155 C CA . TYR A 1 138 ? -2.724 5.678 21.340 1.00 96.25 138 TYR A CA 1
ATOM 1156 C C . TYR A 1 138 ? -3.272 4.304 21.729 1.00 96.25 138 TYR A C 1
ATOM 1158 O O . TYR A 1 138 ? -4.435 4.237 22.122 1.00 96.25 138 TYR A O 1
A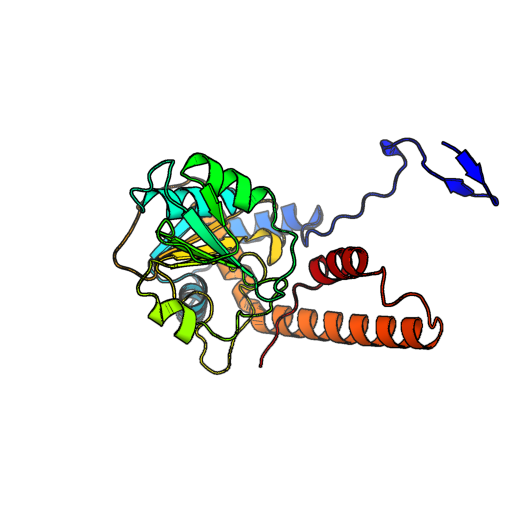TOM 1166 N N . ASN A 1 139 ? -2.468 3.237 21.647 1.00 96.25 139 ASN A N 1
ATOM 1167 C CA . ASN A 1 139 ? -2.884 1.864 21.946 1.00 96.25 139 ASN A CA 1
ATOM 1168 C C . ASN A 1 139 ? -4.162 1.447 21.184 1.00 96.25 139 ASN A C 1
ATOM 1170 O O . ASN A 1 139 ? -5.034 0.752 21.705 1.00 96.25 139 ASN A O 1
ATOM 1174 N N . ILE A 1 140 ? -4.284 1.932 19.946 1.00 97.81 140 ILE A N 1
ATOM 1175 C CA . ILE A 1 140 ? -5.327 1.571 18.986 1.00 97.81 140 ILE A CA 1
ATOM 1176 C C . ILE A 1 140 ? -4.637 0.772 17.876 1.00 97.81 140 ILE A C 1
ATOM 1178 O O . ILE A 1 140 ? -3.545 1.173 17.470 1.00 97.81 140 ILE A O 1
ATOM 1182 N N . PRO A 1 141 ? -5.242 -0.317 17.369 1.00 98.06 141 PRO A N 1
ATOM 1183 C CA . PRO A 1 141 ? -4.721 -1.060 16.226 1.00 98.06 141 PRO A CA 1
ATOM 1184 C C . PRO A 1 141 ? -4.358 -0.175 15.027 1.00 98.06 141 PRO A C 1
ATOM 1186 O O . PRO A 1 141 ? -4.995 0.857 14.791 1.00 98.06 141 PRO A O 1
ATOM 1189 N N . ILE A 1 142 ? -3.350 -0.584 14.252 1.00 98.50 142 ILE A N 1
ATOM 1190 C CA . ILE A 1 142 ? -2.803 0.215 13.143 1.00 98.50 142 ILE A CA 1
ATOM 1191 C C . ILE A 1 142 ? -2.710 -0.631 11.871 1.00 98.50 142 ILE A C 1
ATOM 1193 O O . ILE A 1 142 ? -2.113 -1.705 11.877 1.00 98.50 142 ILE A O 1
ATOM 1197 N N . ILE A 1 143 ? -3.206 -0.096 10.756 1.00 98.56 143 ILE A N 1
ATOM 1198 C CA . ILE A 1 143 ? -2.876 -0.554 9.401 1.00 98.56 143 ILE A CA 1
ATOM 1199 C C . ILE A 1 143 ? -1.968 0.491 8.746 1.00 98.56 143 ILE A C 1
ATOM 1201 O O . ILE A 1 143 ? -2.303 1.676 8.716 1.00 98.56 143 ILE A O 1
ATOM 1205 N N . GLU A 1 144 ? -0.846 0.052 8.180 1.00 97.94 144 GLU A N 1
ATOM 1206 C CA . GLU A 1 144 ? 0.029 0.889 7.353 1.00 97.94 144 GLU A CA 1
ATOM 1207 C C . GLU A 1 144 ? -0.280 0.675 5.860 1.00 97.94 144 GLU A C 1
ATOM 1209 O O . GLU A 1 144 ? -0.151 -0.429 5.329 1.00 97.94 144 GLU A O 1
ATOM 1214 N N . ASP A 1 145 ? -0.663 1.731 5.144 1.00 97.44 145 ASP A N 1
ATOM 1215 C CA . ASP A 1 145 ? -0.762 1.736 3.685 1.00 97.44 145 ASP A CA 1
ATOM 1216 C C . ASP A 1 145 ? 0.556 2.215 3.070 1.00 97.44 145 ASP A C 1
ATOM 1218 O O . ASP A 1 145 ? 0.845 3.413 2.976 1.00 97.44 145 ASP A O 1
ATOM 1222 N N . CYS A 1 146 ? 1.353 1.240 2.631 1.00 95.62 146 CYS A N 1
ATOM 1223 C CA . CYS A 1 146 ? 2.616 1.422 1.927 1.00 95.62 146 CYS A CA 1
ATOM 1224 C C . CYS A 1 146 ? 2.471 1.268 0.406 1.00 95.62 146 CYS A C 1
ATOM 1226 O O . CYS A 1 146 ? 3.461 1.049 -0.305 1.00 95.62 146 CYS A O 1
ATOM 1228 N N . ALA A 1 147 ? 1.258 1.394 -0.145 1.00 93.44 147 ALA A N 1
ATOM 1229 C CA . ALA A 1 147 ? 1.012 1.160 -1.562 1.00 93.44 147 ALA A CA 1
ATOM 1230 C C . ALA A 1 147 ? 1.841 2.066 -2.486 1.00 93.44 147 ALA A C 1
ATOM 1232 O O . ALA A 1 147 ? 2.063 1.686 -3.631 1.00 93.44 147 ALA A O 1
ATOM 1233 N N . MET A 1 148 ? 2.288 3.237 -2.020 1.00 89.19 148 MET A N 1
ATOM 1234 C CA . MET A 1 148 ? 3.158 4.169 -2.757 1.00 89.19 148 MET A CA 1
ATOM 1235 C C . MET A 1 148 ? 4.545 4.356 -2.116 1.00 89.19 148 MET A C 1
ATOM 1237 O O . MET A 1 148 ? 5.316 5.179 -2.600 1.00 89.19 148 MET A O 1
ATOM 1241 N N . SER A 1 149 ? 4.883 3.609 -1.062 1.00 90.19 149 SER A N 1
ATOM 1242 C CA . SER A 1 149 ? 6.124 3.786 -0.296 1.00 90.19 149 SER A CA 1
ATOM 1243 C C . SER A 1 149 ? 6.905 2.503 -0.003 1.00 90.19 149 SER A C 1
ATOM 1245 O O . SER A 1 149 ? 7.857 2.553 0.760 1.00 90.19 149 SER A O 1
ATOM 1247 N N . MET A 1 150 ? 6.573 1.371 -0.632 1.00 89.19 150 MET A N 1
ATOM 1248 C CA . MET A 1 150 ? 7.264 0.080 -0.449 1.00 89.19 150 MET A CA 1
ATOM 1249 C C . MET A 1 150 ? 8.800 0.163 -0.478 1.00 89.19 150 MET A C 1
ATOM 1251 O O . MET A 1 150 ? 9.463 -0.567 0.247 1.00 89.19 150 MET A O 1
ATOM 1255 N N . LEU A 1 151 ? 9.362 1.022 -1.333 1.00 88.31 151 LEU A N 1
ATOM 1256 C CA . LEU A 1 151 ? 10.812 1.182 -1.509 1.00 88.31 151 LEU A CA 1
ATOM 1257 C C . LEU A 1 151 ? 11.421 2.301 -0.654 1.00 88.31 151 LEU A C 1
ATOM 1259 O O . LEU A 1 151 ? 12.615 2.575 -0.755 1.00 88.31 151 LEU A O 1
ATOM 1263 N N . SER A 1 152 ? 10.597 2.988 0.128 1.00 85.62 152 SER A N 1
ATOM 1264 C CA . SER A 1 152 ? 11.028 4.029 1.049 1.00 85.62 152 SER A CA 1
ATOM 1265 C C . SER A 1 152 ? 11.528 3.411 2.332 1.00 85.62 152 SER A C 1
ATOM 1267 O O . SER A 1 152 ? 11.046 2.358 2.736 1.00 85.62 152 SER A O 1
ATOM 1269 N N . ASN A 1 153 ? 12.481 4.071 2.986 1.00 78.50 153 ASN A N 1
ATOM 1270 C CA . ASN A 1 153 ? 12.891 3.636 4.305 1.00 78.50 153 ASN A CA 1
ATOM 1271 C C . ASN A 1 153 ? 13.364 4.769 5.201 1.00 78.50 153 ASN A C 1
ATOM 1273 O O . ASN A 1 153 ? 13.868 5.779 4.717 1.00 78.50 153 ASN A O 1
ATOM 1277 N N . ASN A 1 154 ? 13.187 4.584 6.506 1.00 74.25 154 ASN A N 1
ATOM 1278 C CA . ASN A 1 154 ? 13.818 5.438 7.500 1.00 74.25 154 ASN A CA 1
ATOM 1279 C C . ASN A 1 154 ? 15.170 4.835 7.903 1.00 74.25 154 ASN A C 1
ATOM 1281 O O . ASN A 1 154 ? 15.489 3.695 7.552 1.00 74.25 154 ASN A O 1
ATOM 1285 N N . SER A 1 155 ? 15.955 5.593 8.665 1.00 69.81 155 SER A N 1
ATOM 1286 C CA . SER A 1 155 ? 17.266 5.163 9.174 1.00 69.81 155 SER A CA 1
ATOM 1287 C C . SER A 1 155 ? 17.227 3.842 9.958 1.00 69.81 155 SER A C 1
ATOM 1289 O O . SER A 1 155 ? 18.237 3.151 10.049 1.00 69.81 155 SER A O 1
ATOM 1291 N N . GLN A 1 156 ? 16.062 3.462 10.490 1.00 71.94 156 GLN A N 1
ATOM 1292 C CA . GLN A 1 156 ? 15.851 2.267 11.312 1.00 71.94 156 GLN A CA 1
ATOM 1293 C C . GLN A 1 156 ? 15.224 1.083 10.554 1.00 71.94 156 GLN A C 1
ATOM 1295 O O . GLN A 1 156 ? 14.970 0.037 11.147 1.00 71.94 156 GLN A O 1
ATOM 1300 N N . ASN A 1 157 ? 14.966 1.211 9.251 1.00 76.12 157 ASN A N 1
ATOM 1301 C CA . ASN A 1 157 ? 14.316 0.187 8.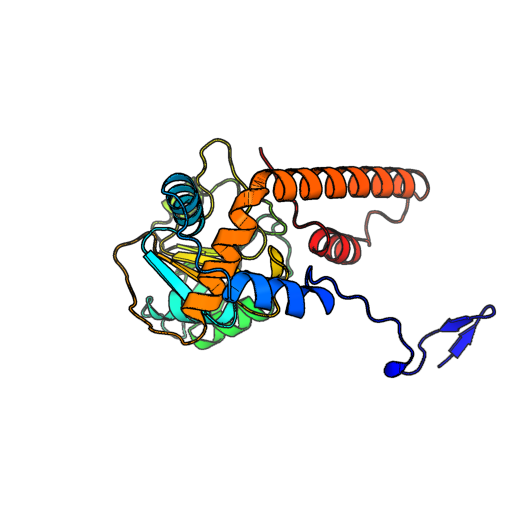434 1.00 76.12 157 ASN A CA 1
ATOM 1302 C C . ASN A 1 157 ? 12.926 -0.272 8.954 1.00 76.12 157 ASN A C 1
ATOM 1304 O O . ASN A 1 157 ? 12.634 -1.472 8.985 1.00 76.12 157 ASN A O 1
ATOM 1308 N N . GLN A 1 158 ? 12.082 0.653 9.427 1.00 80.94 158 GLN A N 1
ATOM 1309 C CA . GLN A 1 158 ? 10.832 0.333 10.150 1.00 80.94 158 GLN A CA 1
ATOM 1310 C C . GLN A 1 158 ? 9.527 0.549 9.368 1.00 80.94 158 GLN A C 1
ATOM 1312 O O . GLN A 1 158 ? 8.454 0.275 9.908 1.00 80.94 158 GLN A O 1
ATOM 1317 N N . ILE A 1 159 ? 9.574 1.028 8.121 1.00 87.50 159 ILE A N 1
ATOM 1318 C CA . ILE A 1 159 ? 8.340 1.275 7.360 1.00 87.50 159 ILE A CA 1
ATOM 1319 C C . ILE A 1 159 ? 7.525 -0.013 7.170 1.00 87.50 159 ILE A C 1
ATOM 1321 O O . ILE A 1 159 ? 8.069 -1.047 6.775 1.00 87.50 159 ILE A O 1
ATOM 1325 N N . GLY A 1 160 ? 6.215 0.035 7.426 1.00 89.50 160 GLY A N 1
ATOM 1326 C CA . GLY A 1 160 ? 5.360 -1.137 7.249 1.00 89.50 160 GLY A CA 1
ATOM 1327 C C . GLY A 1 160 ? 5.636 -2.251 8.262 1.00 89.50 160 GLY A C 1
ATOM 1328 O O . GLY A 1 160 ? 5.419 -3.428 7.971 1.00 89.50 160 GLY A O 1
ATOM 1329 N N . LYS A 1 161 ? 6.216 -1.917 9.419 1.00 91.50 161 LYS A N 1
ATOM 1330 C CA . LYS A 1 161 ? 6.521 -2.870 10.501 1.00 91.50 161 LYS A CA 1
ATOM 1331 C C . LYS A 1 161 ? 5.925 -2.457 11.846 1.00 91.50 161 LYS A C 1
ATOM 1333 O O . LYS A 1 161 ? 6.077 -3.192 12.814 1.00 91.50 161 LYS A O 1
ATOM 1338 N N . SER A 1 162 ? 5.311 -1.279 11.920 1.00 91.88 162 SER A N 1
ATOM 1339 C CA . SER A 1 162 ? 4.834 -0.674 13.165 1.00 91.88 162 SER A CA 1
ATOM 1340 C C . SER A 1 162 ? 3.384 -1.033 13.476 1.00 91.88 162 SER A C 1
ATOM 1342 O O . SER A 1 162 ? 3.022 -1.114 14.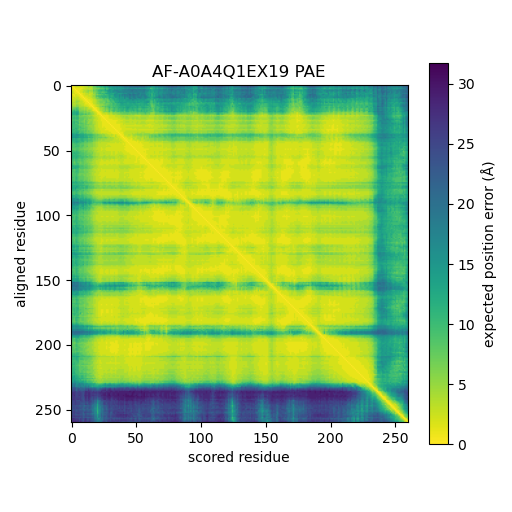646 1.00 91.88 162 SER A O 1
ATOM 1344 N N . GLY A 1 163 ? 2.553 -1.207 12.447 1.00 94.88 163 GLY A N 1
ATOM 1345 C CA . GLY A 1 163 ? 1.165 -1.634 12.585 1.00 94.88 163 GLY A CA 1
ATOM 1346 C C . GLY A 1 163 ? 0.987 -3.141 12.476 1.00 94.88 163 GLY A C 1
ATOM 1347 O O . GLY A 1 163 ? 1.904 -3.857 12.092 1.00 94.88 163 GLY A O 1
ATOM 1348 N N . ASP A 1 164 ? -0.225 -3.605 12.763 1.00 97.50 164 ASP A N 1
ATOM 1349 C CA . ASP A 1 164 ? -0.665 -5.002 12.668 1.00 97.50 164 ASP A CA 1
ATOM 1350 C C . ASP A 1 164 ? -0.540 -5.573 11.256 1.00 97.50 164 ASP A C 1
ATOM 1352 O O . ASP A 1 164 ? -0.181 -6.738 11.052 1.00 97.50 164 ASP A O 1
ATOM 1356 N N . PHE A 1 165 ? -0.848 -4.724 10.279 1.00 98.25 165 PHE A N 1
ATOM 1357 C CA . PHE A 1 165 ? -0.896 -5.065 8.872 1.00 98.25 165 PHE A CA 1
ATOM 1358 C C . PHE A 1 165 ? -0.209 -4.004 8.030 1.00 98.25 165 PHE A C 1
ATOM 1360 O O . PHE A 1 165 ? -0.225 -2.812 8.352 1.00 98.25 165 PHE A O 1
ATOM 1367 N N . THR A 1 166 ? 0.325 -4.432 6.890 1.00 97.88 166 THR A N 1
ATOM 1368 C CA . THR A 1 166 ? 0.851 -3.518 5.879 1.00 97.88 166 THR A CA 1
ATOM 1369 C C . THR A 1 166 ? 0.328 -3.854 4.497 1.00 97.88 166 THR A C 1
ATOM 1371 O O . THR A 1 166 ? 0.316 -5.013 4.081 1.00 97.88 166 THR A O 1
ATOM 1374 N N . ILE A 1 167 ? -0.093 -2.820 3.777 1.00 98.25 167 ILE A N 1
ATOM 1375 C CA . ILE A 1 167 ? -0.637 -2.919 2.430 1.00 98.25 167 ILE A CA 1
ATOM 1376 C C . ILE A 1 167 ? 0.417 -2.493 1.415 1.00 98.25 167 ILE A C 1
ATOM 1378 O O . ILE A 1 167 ? 0.955 -1.388 1.490 1.00 98.25 167 ILE A O 1
ATOM 1382 N N . TYR A 1 168 ? 0.644 -3.324 0.400 1.00 96.88 168 TYR A N 1
ATOM 1383 C CA . TYR A 1 168 ? 1.405 -2.943 -0.788 1.00 96.88 168 TYR A CA 1
ATOM 1384 C C . TYR A 1 168 ? 0.571 -3.092 -2.059 1.00 96.88 168 TYR A C 1
ATOM 1386 O O . TYR A 1 168 ? -0.411 -3.832 -2.132 1.00 96.88 168 TYR A O 1
ATOM 1394 N N . SER A 1 169 ? 0.994 -2.384 -3.102 1.00 95.12 169 SER A N 1
ATOM 1395 C CA . SER A 1 169 ? 0.377 -2.410 -4.424 1.00 95.12 169 SER A CA 1
ATOM 1396 C C . SER A 1 169 ? 1.472 -2.603 -5.461 1.00 95.12 169 SER A C 1
ATOM 1398 O O . SER A 1 169 ? 2.126 -1.648 -5.875 1.00 95.12 169 SER A O 1
ATOM 1400 N N . ILE A 1 170 ? 1.626 -3.842 -5.909 1.00 95.62 170 ILE A N 1
ATOM 1401 C CA . ILE A 1 170 ? 2.659 -4.287 -6.848 1.00 95.62 170 ILE A CA 1
ATOM 1402 C C . ILE A 1 170 ? 2.729 -3.433 -8.133 1.00 95.62 170 ILE A C 1
ATOM 1404 O O . ILE A 1 170 ? 3.829 -2.975 -8.451 1.00 95.62 170 ILE A O 1
ATOM 1408 N N . PRO A 1 171 ? 1.615 -3.094 -8.826 1.00 93.62 171 PRO A N 1
ATOM 1409 C CA . PRO A 1 171 ? 1.678 -2.361 -10.097 1.00 93.62 171 PRO A CA 1
ATOM 1410 C C . PRO A 1 171 ? 2.170 -0.909 -9.969 1.00 93.62 171 PRO A C 1
ATOM 1412 O O . PRO A 1 171 ? 2.374 -0.235 -10.971 1.00 93.62 171 PRO A O 1
ATOM 1415 N N . LYS A 1 172 ? 2.364 -0.385 -8.749 1.00 90.75 172 LYS A N 1
ATOM 1416 C CA . LYS A 1 172 ? 2.975 0.943 -8.536 1.00 90.75 172 LYS A CA 1
ATOM 1417 C C . LYS A 1 172 ? 4.506 0.889 -8.524 1.00 90.75 172 LYS A C 1
ATOM 1419 O O . LYS A 1 172 ? 5.169 1.916 -8.705 1.00 90.75 172 LYS A O 1
ATOM 1424 N N . PHE A 1 173 ? 5.077 -0.299 -8.328 1.00 89.31 173 PHE A N 1
ATOM 1425 C CA . PHE A 1 173 ? 6.522 -0.499 -8.233 1.00 89.31 173 PHE A CA 1
ATOM 1426 C C . PHE A 1 173 ? 7.082 -1.282 -9.408 1.00 89.31 173 PHE A C 1
ATOM 1428 O O . PHE A 1 173 ? 8.142 -0.907 -9.909 1.00 89.31 173 PHE A O 1
ATOM 1435 N N . PHE A 1 174 ? 6.357 -2.304 -9.857 1.00 93.38 174 PHE A N 1
ATOM 1436 C CA . PHE A 1 174 ? 6.788 -3.225 -10.901 1.00 93.38 174 PHE A CA 1
ATOM 1437 C C . PHE A 1 174 ? 5.846 -3.165 -12.108 1.00 93.38 174 PHE A C 1
ATOM 1439 O O . PHE A 1 174 ? 4.660 -2.866 -11.935 1.00 93.38 174 PHE A O 1
ATOM 1446 N N . PRO A 1 175 ? 6.351 -3.431 -13.323 1.00 93.50 175 PRO A N 1
ATOM 1447 C CA . PRO A 1 175 ? 5.568 -3.398 -14.555 1.00 93.50 175 PRO A CA 1
ATOM 1448 C C . PRO A 1 175 ? 4.636 -4.617 -14.655 1.00 93.50 175 PRO A C 1
ATOM 1450 O O . PRO A 1 175 ? 4.846 -5.563 -15.410 1.00 93.50 175 PRO A O 1
ATOM 1453 N N . VAL A 1 176 ? 3.556 -4.580 -13.880 1.00 94.81 176 VAL A N 1
ATOM 1454 C CA . VAL A 1 176 ? 2.444 -5.533 -13.933 1.00 94.81 176 VAL A CA 1
ATOM 1455 C C . VAL A 1 176 ? 1.113 -4.794 -13.926 1.00 94.81 176 VAL A C 1
ATOM 1457 O O . VAL A 1 176 ? 1.029 -3.635 -13.528 1.00 94.81 176 VAL A O 1
ATOM 1460 N N . GLN A 1 177 ? 0.052 -5.470 -14.359 1.00 93.69 177 GLN A N 1
ATOM 1461 C CA . GLN A 1 177 ? -1.288 -4.877 -14.450 1.00 93.69 177 GLN A CA 1
ATOM 1462 C C . GLN A 1 177 ? -2.075 -4.960 -13.137 1.00 93.69 177 GLN A C 1
ATOM 1464 O O . GLN A 1 177 ? -3.035 -4.216 -12.938 1.00 93.69 177 GLN A O 1
ATOM 1469 N N . PHE A 1 178 ? -1.690 -5.868 -12.242 1.00 96.00 178 PHE A N 1
ATOM 1470 C CA . PHE A 1 178 ? -2.440 -6.184 -11.034 1.00 96.00 178 PHE A CA 1
ATOM 1471 C C . PHE A 1 178 ? -1.503 -6.614 -9.901 1.00 96.00 178 PHE A C 1
ATOM 1473 O O . PHE A 1 178 ? -0.313 -6.848 -10.111 1.00 96.00 178 PHE A O 1
ATOM 1480 N N . GLY A 1 179 ? -2.047 -6.687 -8.689 1.00 97.19 179 GLY A N 1
ATOM 1481 C CA . GLY A 1 179 ? -1.350 -7.175 -7.507 1.00 97.19 179 GLY A CA 1
ATOM 1482 C C . GLY A 1 179 ? -1.531 -6.274 -6.287 1.00 97.19 179 GLY A C 1
ATOM 1483 O O . GLY A 1 179 ? -1.225 -5.079 -6.307 1.00 97.19 179 GLY A O 1
ATOM 1484 N N . GLY A 1 180 ? -1.998 -6.865 -5.196 1.00 97.19 180 GLY A N 1
ATOM 1485 C CA . GLY A 1 180 ? -1.935 -6.324 -3.843 1.00 97.19 180 GLY A CA 1
ATOM 1486 C C . GLY A 1 180 ? -1.220 -7.309 -2.927 1.00 97.19 180 GLY A C 1
ATOM 1487 O O . GLY A 1 180 ? -1.229 -8.508 -3.197 1.00 97.19 180 GLY A O 1
ATOM 1488 N N . ILE A 1 181 ? -0.605 -6.810 -1.860 1.00 97.38 181 ILE A N 1
ATOM 1489 C CA . ILE A 1 181 ? -0.024 -7.652 -0.810 1.00 97.38 181 ILE A CA 1
ATOM 1490 C C . ILE A 1 181 ? -0.560 -7.170 0.530 1.00 97.38 181 ILE A C 1
ATOM 1492 O O . ILE A 1 181 ? -0.532 -5.968 0.798 1.00 97.38 181 ILE A O 1
ATOM 1496 N N . LEU A 1 182 ? -1.020 -8.111 1.351 1.00 97.81 182 LEU A N 1
ATOM 1497 C CA . LEU A 1 182 ? -1.249 -7.913 2.777 1.00 97.81 182 LEU A CA 1
ATOM 1498 C C . LEU A 1 182 ? -0.118 -8.603 3.533 1.00 97.81 182 LEU A C 1
ATOM 1500 O O . LEU A 1 182 ? -0.034 -9.829 3.526 1.00 97.81 182 LEU A O 1
ATOM 1504 N N . ARG A 1 183 ? 0.744 -7.822 4.170 1.00 96.81 183 ARG A N 1
ATOM 1505 C CA . ARG A 1 183 ? 1.765 -8.304 5.100 1.00 96.81 183 ARG A CA 1
ATOM 1506 C C . ARG A 1 183 ? 1.183 -8.349 6.510 1.00 96.81 183 ARG A C 1
ATOM 1508 O O . ARG A 1 183 ? 0.515 -7.404 6.927 1.00 96.81 183 ARG A O 1
ATOM 1515 N N . PHE A 1 184 ? 1.471 -9.425 7.235 1.00 96.81 184 PHE A N 1
ATOM 1516 C CA . PHE A 1 184 ? 1.054 -9.633 8.620 1.00 96.81 184 PHE A CA 1
ATOM 1517 C C . PHE A 1 184 ? 2.244 -9.366 9.545 1.00 96.81 184 PHE A C 1
ATOM 1519 O O . PHE A 1 184 ? 3.252 -10.070 9.475 1.00 96.81 184 PHE A O 1
ATOM 1526 N N . ASN A 1 185 ? 2.127 -8.362 10.413 1.00 95.38 185 ASN A N 1
ATOM 1527 C CA . ASN A 1 185 ? 3.140 -8.036 11.425 1.00 95.38 185 ASN A CA 1
ATOM 1528 C C . ASN A 1 185 ? 2.776 -8.577 12.815 1.00 95.38 185 ASN A C 1
ATOM 1530 O O . ASN A 1 185 ? 3.572 -8.489 13.745 1.00 95.38 185 ASN A O 1
ATOM 1534 N N . ASN A 1 186 ? 1.588 -9.163 12.949 1.00 91.44 186 ASN A N 1
ATOM 1535 C CA . ASN A 1 186 ? 1.105 -9.810 14.160 1.00 91.44 186 ASN A CA 1
ATOM 1536 C C . ASN A 1 186 ? 0.915 -11.328 13.952 1.00 91.44 186 ASN A C 1
ATOM 1538 O O . ASN A 1 186 ? 1.450 -11.942 13.024 1.00 91.44 186 ASN A O 1
ATOM 1542 N N . ASN A 1 187 ? 0.171 -11.965 14.858 1.00 89.69 187 ASN A N 1
ATOM 1543 C CA . ASN A 1 187 ? -0.039 -13.413 14.848 1.00 89.69 187 ASN A CA 1
ATOM 1544 C C . ASN A 1 187 ? -1.133 -13.884 13.881 1.00 89.69 187 ASN A C 1
ATOM 1546 O O . ASN A 1 187 ? -1.325 -15.096 13.740 1.00 89.69 187 ASN A O 1
ATOM 1550 N N . HIS A 1 188 ? -1.822 -12.969 13.191 1.00 89.31 188 HIS A N 1
ATOM 1551 C CA . HIS A 1 188 ? -2.775 -13.358 12.165 1.00 89.31 188 HIS A CA 1
ATOM 1552 C C . HIS A 1 188 ? -2.070 -14.038 10.991 1.00 89.31 188 HIS A C 1
ATOM 1554 O O . HIS A 1 188 ? -0.899 -13.813 10.680 1.00 89.31 188 HIS A O 1
ATOM 1560 N N . LYS A 1 189 ? -2.820 -14.923 10.348 1.00 85.44 189 LYS A N 1
ATOM 1561 C CA . LYS A 1 189 ? -2.416 -15.609 9.133 1.00 85.44 189 LYS A CA 1
ATOM 1562 C C . LYS A 1 189 ? -3.662 -15.940 8.343 1.00 85.44 189 LYS A C 1
ATOM 1564 O O . LYS A 1 189 ? -4.705 -16.256 8.913 1.00 85.44 189 LYS A O 1
ATOM 1569 N N . LEU A 1 190 ? -3.506 -15.925 7.038 1.00 86.56 190 LEU A N 1
ATOM 1570 C CA . LEU A 1 190 ? -4.426 -16.563 6.122 1.00 86.56 190 LEU A CA 1
ATOM 1571 C C . LEU A 1 190 ? -3.648 -17.647 5.395 1.00 86.56 190 LEU A C 1
ATOM 1573 O O . LEU A 1 190 ? -2.416 -17.656 5.385 1.00 86.56 190 LEU A O 1
ATOM 1577 N N . LYS A 1 191 ? -4.387 -18.612 4.874 1.00 76.31 191 LYS A N 1
ATOM 1578 C CA . LYS A 1 191 ? -3.876 -19.509 3.856 1.00 76.31 191 LYS A CA 1
ATOM 1579 C C . LYS A 1 191 ? -4.836 -19.396 2.700 1.00 76.31 191 LYS A C 1
ATOM 1581 O O . LYS A 1 191 ? -5.943 -19.922 2.777 1.00 76.31 191 LYS A O 1
ATOM 1586 N N . SER A 1 192 ? -4.417 -18.685 1.668 1.00 77.62 192 SER A N 1
ATOM 1587 C CA . SER A 1 192 ? -5.161 -18.633 0.425 1.00 77.62 192 SER A CA 1
ATOM 1588 C C . SER A 1 192 ? -4.298 -19.154 -0.713 1.00 77.62 192 SER A C 1
ATOM 1590 O O . SER A 1 192 ? -3.272 -18.566 -1.051 1.00 77.62 192 SER A O 1
ATOM 1592 N N . ASP A 1 193 ? -4.732 -20.244 -1.342 1.00 84.00 193 ASP A N 1
ATOM 1593 C CA . ASP A 1 193 ? -4.109 -20.712 -2.578 1.00 84.00 193 ASP A CA 1
ATOM 1594 C C . ASP A 1 193 ? -4.751 -20.003 -3.772 1.00 84.00 193 ASP A C 1
ATOM 1596 O O . ASP A 1 193 ? -5.683 -20.487 -4.408 1.00 84.00 193 ASP A O 1
ATOM 1600 N N . GLN A 1 194 ? -4.328 -18.759 -3.988 1.00 91.44 194 GLN A N 1
ATOM 1601 C CA . GLN A 1 194 ? -4.814 -17.956 -5.103 1.00 91.44 194 GLN A CA 1
ATOM 1602 C C . GLN A 1 194 ? -4.080 -18.348 -6.394 1.00 91.44 194 GLN A C 1
ATOM 1604 O O . GLN A 1 194 ? -2.848 -18.425 -6.383 1.00 91.44 194 GLN A O 1
ATOM 1609 N N . PRO A 1 195 ? -4.773 -18.478 -7.542 1.00 93.50 195 PRO A N 1
ATOM 1610 C CA . PRO A 1 195 ? -4.162 -18.940 -8.795 1.00 93.50 195 PRO A CA 1
ATOM 1611 C C . PRO A 1 195 ? -3.046 -18.011 -9.301 1.00 93.50 195 PRO A C 1
ATOM 1613 O O . PRO A 1 195 ? -2.132 -18.431 -10.004 1.00 93.50 195 PRO A O 1
ATOM 1616 N N . TYR A 1 196 ? -3.082 -16.735 -8.911 1.00 94.75 196 TYR A N 1
ATOM 1617 C CA . TYR A 1 196 ? -2.082 -15.730 -9.270 1.00 94.75 196 TYR A CA 1
ATOM 1618 C C . TYR A 1 196 ? -0.912 -15.626 -8.274 1.00 94.75 196 TYR A C 1
ATOM 1620 O O . TYR A 1 196 ? -0.006 -14.814 -8.472 1.00 94.75 196 TYR A O 1
ATOM 1628 N N . ARG A 1 197 ? -0.907 -16.415 -7.191 1.00 94.94 197 ARG A N 1
ATOM 1629 C CA . ARG A 1 197 ? 0.104 -16.336 -6.125 1.00 94.94 197 ARG A CA 1
ATOM 1630 C C . ARG A 1 197 ? 1.512 -16.596 -6.653 1.00 94.94 197 ARG A C 1
ATOM 1632 O O . ARG A 1 197 ? 2.418 -15.807 -6.394 1.00 94.94 197 ARG A O 1
ATOM 1639 N N . ASN A 1 198 ? 1.689 -17.680 -7.409 1.00 94.81 198 ASN A N 1
ATOM 1640 C CA . ASN A 1 198 ? 2.989 -18.022 -7.987 1.00 94.81 198 ASN A CA 1
ATOM 1641 C C . ASN A 1 198 ? 3.460 -16.948 -8.978 1.00 94.81 198 ASN A C 1
ATOM 1643 O O . ASN A 1 198 ? 4.614 -16.528 -8.928 1.00 94.81 198 ASN A O 1
ATOM 1647 N N . TYR A 1 199 ? 2.538 -16.444 -9.808 1.00 96.56 199 TYR A N 1
ATOM 1648 C CA . TYR A 1 199 ? 2.810 -15.371 -10.762 1.00 96.56 199 TYR A CA 1
ATOM 1649 C C . TYR A 1 199 ? 3.384 -14.131 -10.064 1.00 96.56 199 TYR A C 1
ATOM 1651 O O . TYR A 1 199 ? 4.498 -13.700 -10.359 1.00 96.56 199 TYR A O 1
ATOM 1659 N N . LEU A 1 200 ? 2.655 -13.579 -9.088 1.00 97.12 200 LEU A N 1
ATOM 1660 C CA . LEU A 1 200 ? 3.072 -12.352 -8.406 1.00 97.12 200 LEU A CA 1
ATOM 1661 C C . LEU A 1 200 ? 4.355 -12.557 -7.595 1.00 97.12 200 LEU A C 1
ATOM 1663 O O . LEU A 1 200 ? 5.209 -11.671 -7.577 1.00 97.12 200 LEU A O 1
ATOM 1667 N N . ARG A 1 201 ? 4.540 -13.736 -6.985 1.00 96.50 201 ARG A N 1
ATOM 1668 C CA . ARG A 1 201 ? 5.781 -14.080 -6.279 1.00 96.50 201 ARG A CA 1
ATOM 1669 C C . ARG A 1 201 ? 6.990 -14.086 -7.220 1.00 96.50 201 ARG A C 1
ATOM 1671 O O . ARG A 1 201 ? 7.985 -13.444 -6.887 1.00 96.50 201 ARG A O 1
ATOM 1678 N N . LYS A 1 202 ? 6.915 -14.763 -8.377 1.00 97.12 202 LYS A N 1
ATOM 1679 C CA . LYS A 1 202 ? 8.014 -14.802 -9.366 1.00 97.12 202 LYS A CA 1
ATOM 1680 C C . LYS A 1 202 ? 8.357 -13.396 -9.873 1.00 97.12 202 LYS A C 1
ATOM 1682 O O . LYS A 1 202 ? 9.528 -13.024 -9.883 1.00 97.12 202 LYS A O 1
ATOM 1687 N N . ILE A 1 203 ? 7.347 -12.578 -10.179 1.00 97.12 203 ILE A N 1
ATOM 1688 C CA . ILE A 1 203 ? 7.533 -11.167 -10.559 1.00 97.12 203 ILE A CA 1
ATOM 1689 C C . ILE A 1 203 ? 8.274 -10.384 -9.471 1.00 97.12 203 ILE A C 1
ATOM 1691 O O . ILE A 1 203 ? 9.277 -9.727 -9.752 1.00 97.12 203 ILE A O 1
ATOM 1695 N N . CYS A 1 204 ? 7.796 -10.443 -8.225 1.00 96.94 204 CYS A N 1
ATOM 1696 C CA . CYS A 1 204 ? 8.420 -9.736 -7.111 1.00 96.94 204 CYS A CA 1
ATOM 1697 C C . CYS A 1 204 ? 9.881 -10.165 -6.928 1.00 96.94 204 CYS A C 1
ATOM 1699 O O . CYS A 1 204 ? 10.751 -9.305 -6.826 1.00 96.94 204 CYS A O 1
ATOM 1701 N N . LEU A 1 205 ? 10.168 -11.470 -6.935 1.00 97.31 205 LEU A N 1
ATOM 1702 C CA . LEU A 1 205 ? 11.535 -11.989 -6.831 1.00 97.31 205 LEU A CA 1
ATOM 1703 C C . LEU A 1 205 ? 12.423 -11.493 -7.976 1.00 97.31 205 LEU A C 1
ATOM 1705 O O . LEU A 1 205 ? 13.536 -11.039 -7.723 1.00 97.31 205 LEU A O 1
ATOM 1709 N N . HIS A 1 206 ? 11.930 -11.516 -9.216 1.00 96.62 206 HIS A N 1
ATOM 1710 C CA . HIS A 1 206 ? 12.682 -11.044 -10.375 1.00 96.62 206 HIS A CA 1
ATOM 1711 C C . HIS A 1 206 ? 13.094 -9.574 -10.231 1.00 96.62 206 HIS A C 1
ATOM 1713 O O . HIS A 1 206 ? 14.281 -9.255 -10.307 1.00 96.62 206 HIS A O 1
ATOM 1719 N N . TYR A 1 207 ? 12.143 -8.671 -9.968 1.00 95.00 207 TYR A N 1
ATOM 1720 C CA . TYR A 1 207 ? 12.454 -7.241 -9.866 1.00 95.00 207 TYR A CA 1
ATOM 1721 C C . TYR A 1 207 ? 13.254 -6.884 -8.607 1.00 95.00 207 TYR A C 1
ATOM 1723 O O . TYR A 1 207 ? 13.966 -5.877 -8.602 1.00 95.00 207 TYR A O 1
ATOM 1731 N N . LEU A 1 208 ? 13.204 -7.714 -7.560 1.00 95.50 208 LEU A N 1
ATOM 1732 C CA . LEU A 1 208 ? 14.031 -7.527 -6.368 1.00 95.50 208 LEU A CA 1
ATOM 1733 C C . LEU A 1 208 ? 15.528 -7.778 -6.609 1.00 95.50 208 LEU A C 1
ATOM 1735 O O . LEU A 1 208 ? 16.342 -7.189 -5.891 1.00 95.50 208 LEU A O 1
ATOM 1739 N N . LYS A 1 209 ? 15.906 -8.560 -7.635 1.00 94.94 209 LYS A N 1
ATOM 1740 C CA . LYS A 1 209 ? 17.317 -8.750 -8.034 1.00 94.94 209 LYS A CA 1
ATOM 1741 C C . LYS A 1 209 ? 18.001 -7.406 -8.327 1.00 94.94 209 LYS A C 1
ATOM 1743 O O . LYS A 1 209 ? 19.122 -7.175 -7.894 1.00 94.94 209 LYS A O 1
ATOM 1748 N N . ASN A 1 210 ? 17.276 -6.479 -8.959 1.00 91.56 210 ASN A N 1
ATOM 1749 C CA . ASN A 1 210 ? 17.779 -5.166 -9.384 1.00 91.56 210 ASN A CA 1
ATOM 1750 C C . ASN A 1 210 ? 17.197 -3.996 -8.572 1.00 91.56 210 ASN A C 1
ATOM 1752 O O . ASN A 1 210 ? 17.122 -2.865 -9.060 1.00 91.56 210 ASN A O 1
ATOM 1756 N N . ILE A 1 211 ? 16.761 -4.247 -7.333 1.00 92.38 211 ILE A N 1
ATOM 1757 C CA . ILE A 1 211 ? 16.003 -3.253 -6.564 1.00 92.38 211 ILE A CA 1
ATOM 1758 C C . ILE A 1 211 ? 16.783 -1.962 -6.305 1.00 92.38 211 ILE A C 1
ATOM 1760 O O . ILE A 1 211 ? 16.221 -0.881 -6.448 1.00 92.38 211 ILE A O 1
ATOM 1764 N N . GLU A 1 212 ? 18.084 -2.046 -6.021 1.00 92.31 212 GLU A N 1
ATOM 1765 C CA . GLU A 1 212 ? 18.919 -0.867 -5.750 1.00 92.31 212 GLU A CA 1
ATOM 1766 C C . GLU A 1 212 ? 19.027 0.056 -6.965 1.00 92.31 212 GLU A C 1
ATOM 1768 O O . GLU A 1 212 ? 18.982 1.284 -6.841 1.00 92.31 212 GLU A O 1
ATOM 1773 N N . HIS A 1 213 ? 19.090 -0.529 -8.163 1.00 92.69 213 HIS A N 1
ATOM 1774 C CA . HIS A 1 213 ? 19.063 0.231 -9.404 1.00 92.69 213 HIS A CA 1
ATOM 1775 C C . HIS A 1 213 ? 17.714 0.942 -9.585 1.00 92.69 213 HIS A C 1
ATOM 1777 O O . HIS A 1 213 ? 17.685 2.143 -9.856 1.00 92.69 213 HIS A O 1
ATOM 1783 N N . ILE A 1 214 ? 16.594 0.244 -9.349 1.00 90.25 214 ILE A N 1
ATOM 1784 C CA . ILE A 1 214 ? 15.243 0.835 -9.402 1.00 90.25 214 ILE A CA 1
ATOM 1785 C C . ILE A 1 214 ? 15.121 1.999 -8.407 1.00 90.25 214 ILE A C 1
ATOM 1787 O O . ILE A 1 214 ? 14.599 3.064 -8.750 1.00 90.25 214 ILE A O 1
ATOM 1791 N N . ILE A 1 215 ? 15.614 1.813 -7.181 1.00 89.69 215 ILE A N 1
ATOM 1792 C CA . ILE A 1 215 ? 15.607 2.828 -6.125 1.00 89.69 215 ILE A CA 1
ATOM 1793 C C . ILE A 1 215 ? 16.409 4.060 -6.559 1.00 89.69 215 ILE A C 1
ATOM 1795 O O . ILE A 1 215 ? 15.919 5.190 -6.474 1.00 89.69 215 ILE A O 1
ATOM 1799 N N . THR A 1 216 ? 17.625 3.840 -7.055 1.00 91.44 216 THR A N 1
ATOM 1800 C CA . THR A 1 216 ? 18.541 4.897 -7.494 1.00 91.44 216 THR A CA 1
ATOM 1801 C C . THR A 1 216 ? 17.951 5.687 -8.655 1.00 91.44 216 THR A C 1
ATOM 1803 O O . THR A 1 216 ? 17.865 6.913 -8.581 1.00 91.44 216 THR A O 1
ATOM 1806 N N . GLN A 1 217 ? 17.433 5.007 -9.681 1.00 90.38 217 GLN A N 1
ATOM 1807 C CA . GLN A 1 217 ? 16.820 5.665 -10.832 1.00 90.38 217 GLN A CA 1
ATOM 1808 C C . GLN A 1 217 ? 15.606 6.514 -10.429 1.00 90.38 217 GLN A C 1
ATOM 1810 O O . GLN A 1 217 ? 15.440 7.634 -10.916 1.00 90.38 217 GLN A O 1
ATOM 1815 N N . ARG A 1 218 ? 14.767 6.024 -9.505 1.00 87.50 218 ARG A N 1
ATOM 1816 C CA . ARG A 1 218 ? 13.619 6.788 -8.984 1.00 87.50 218 ARG A CA 1
ATOM 1817 C C . ARG A 1 218 ? 14.061 8.054 -8.248 1.00 87.50 218 ARG A C 1
ATOM 1819 O O . ARG A 1 218 ? 13.445 9.104 -8.442 1.00 87.50 218 ARG A O 1
ATOM 1826 N N . LYS A 1 219 ? 15.134 7.985 -7.452 1.00 86.19 219 LYS A N 1
ATOM 1827 C CA . LYS A 1 219 ? 15.715 9.160 -6.780 1.00 86.19 219 LYS A CA 1
ATOM 1828 C C . LYS A 1 219 ? 16.258 10.172 -7.787 1.00 86.19 219 LYS A C 1
ATOM 1830 O O . LYS A 1 219 ? 15.902 11.346 -7.695 1.00 86.19 219 LYS A O 1
ATOM 1835 N N . THR A 1 220 ? 17.030 9.721 -8.775 1.00 90.50 220 THR A N 1
ATOM 1836 C CA . THR A 1 220 ? 17.579 10.580 -9.834 1.00 90.50 220 THR A CA 1
ATOM 1837 C C . THR A 1 220 ? 16.471 11.273 -10.627 1.00 90.50 220 THR A C 1
ATOM 1839 O O . THR A 1 220 ? 16.508 12.490 -10.806 1.00 90.50 220 THR A O 1
ATOM 1842 N N . ASN A 1 221 ? 15.429 10.537 -11.031 1.00 86.12 221 ASN A N 1
ATOM 1843 C CA . ASN A 1 221 ? 14.281 11.103 -11.748 1.00 86.12 221 ASN A CA 1
ATOM 1844 C C . ASN A 1 221 ? 13.559 12.175 -10.922 1.00 86.12 221 ASN A C 1
ATOM 1846 O O . ASN A 1 221 ? 13.200 13.227 -11.449 1.00 86.12 221 ASN A O 1
ATOM 1850 N N . ASN A 1 222 ? 13.371 11.934 -9.622 1.00 83.06 222 ASN A N 1
ATOM 1851 C CA . ASN A 1 222 ? 12.756 12.915 -8.735 1.00 83.06 222 ASN A CA 1
ATOM 1852 C C . ASN A 1 222 ? 13.623 14.177 -8.575 1.00 83.06 222 ASN A C 1
ATOM 1854 O O . ASN A 1 222 ? 13.121 15.292 -8.694 1.00 83.06 222 ASN A O 1
ATOM 1858 N N . GLN A 1 223 ? 14.929 14.024 -8.342 1.00 86.06 223 GLN A N 1
ATOM 1859 C CA . GLN A 1 223 ? 15.850 15.161 -8.229 1.00 86.06 223 GLN A CA 1
ATOM 1860 C C . GLN A 1 223 ? 15.861 16.002 -9.509 1.00 86.06 223 GLN A C 1
ATOM 1862 O O . GLN A 1 223 ? 15.762 17.232 -9.446 1.00 86.06 223 GLN A O 1
ATOM 1867 N N . TYR A 1 224 ? 15.898 15.342 -10.669 1.00 87.62 224 TYR A N 1
ATOM 1868 C CA . TYR A 1 224 ? 15.771 15.996 -11.964 1.00 87.62 224 TYR A CA 1
ATOM 1869 C C . TYR A 1 224 ? 14.466 16.794 -12.054 1.00 87.62 224 TYR A C 1
ATOM 1871 O O . TYR A 1 224 ? 14.502 17.993 -12.338 1.00 87.62 224 TYR A O 1
ATOM 1879 N N . LEU A 1 225 ? 13.325 16.175 -11.744 1.00 84.31 225 LEU A N 1
ATOM 1880 C CA . LEU A 1 225 ? 12.018 16.828 -11.791 1.00 84.31 225 LEU A CA 1
ATOM 1881 C C . LEU A 1 225 ? 11.945 18.049 -10.863 1.00 84.31 225 LEU A C 1
ATOM 1883 O O . LEU A 1 225 ? 11.536 19.126 -11.296 1.00 84.31 225 LEU A O 1
ATOM 1887 N N . ILE A 1 226 ? 12.407 17.918 -9.616 1.00 82.06 226 ILE A N 1
ATOM 1888 C CA . ILE A 1 226 ? 12.472 19.026 -8.654 1.00 82.06 226 ILE A CA 1
ATOM 1889 C C . ILE A 1 226 ? 13.327 20.171 -9.208 1.00 82.06 226 ILE A C 1
ATOM 1891 O O . ILE A 1 226 ? 12.920 21.330 -9.120 1.00 82.06 226 ILE A O 1
ATOM 1895 N N . SER A 1 227 ? 14.487 19.872 -9.803 1.00 85.44 227 SER A N 1
ATOM 1896 C CA . SER A 1 227 ? 15.363 20.900 -10.382 1.00 85.44 227 SER A CA 1
ATOM 1897 C C . SER A 1 227 ? 14.680 21.678 -11.514 1.00 85.44 227 SER A C 1
ATOM 1899 O O . SER A 1 227 ? 14.784 22.905 -11.577 1.00 85.44 227 SER A O 1
ATOM 1901 N N . LYS A 1 228 ? 13.917 20.986 -12.372 1.00 85.62 228 LYS A N 1
ATOM 1902 C CA . LYS A 1 228 ? 13.182 21.604 -13.482 1.00 85.62 228 LYS A CA 1
ATOM 1903 C C . LYS A 1 228 ? 12.026 22.458 -12.980 1.00 85.62 228 LYS A C 1
ATOM 1905 O O . LYS A 1 228 ? 11.898 23.600 -13.409 1.00 85.62 228 LYS A O 1
ATOM 1910 N N . LEU A 1 229 ? 11.247 21.949 -12.026 1.00 80.31 229 LEU A N 1
ATOM 1911 C CA . LEU A 1 229 ? 10.137 22.692 -11.430 1.00 80.31 229 LEU A CA 1
ATOM 1912 C C . LEU A 1 229 ? 10.614 23.950 -10.697 1.00 80.31 229 LEU A C 1
ATOM 1914 O O . LEU A 1 229 ? 10.006 25.004 -10.864 1.00 80.31 229 LEU A O 1
ATOM 1918 N N . LYS A 1 230 ? 11.727 23.880 -9.951 1.00 79.25 230 LYS A N 1
ATOM 1919 C CA . LYS A 1 230 ? 12.327 25.058 -9.301 1.00 79.25 230 LYS A CA 1
ATOM 1920 C C . LYS A 1 230 ? 12.712 26.135 -10.316 1.00 79.25 230 LYS A C 1
ATOM 1922 O O . LYS A 1 230 ? 12.367 27.292 -10.111 1.00 79.25 230 LYS A O 1
ATOM 1927 N N . LYS A 1 231 ? 13.355 25.749 -11.427 1.00 77.19 231 LYS A N 1
ATOM 1928 C CA . LYS A 1 231 ? 13.744 26.675 -12.505 1.00 77.19 231 LYS A CA 1
ATOM 1929 C C . LYS A 1 231 ? 12.533 27.329 -13.185 1.00 77.19 231 LYS A C 1
ATOM 1931 O O . LYS A 1 231 ? 12.575 28.510 -13.518 1.00 77.19 231 LYS A O 1
ATOM 1936 N N . SER A 1 232 ? 11.452 26.579 -13.395 1.00 69.12 232 SER A N 1
ATOM 1937 C CA . SER A 1 232 ? 10.214 27.120 -13.971 1.00 69.12 232 SER A CA 1
ATOM 1938 C C . SER A 1 232 ? 9.487 28.061 -13.007 1.00 69.12 232 SER A C 1
ATOM 1940 O O . SER A 1 232 ? 8.970 29.091 -13.434 1.00 69.12 232 SER A O 1
ATOM 1942 N N . ALA A 1 233 ? 9.489 27.736 -11.713 1.00 62.69 233 ALA A N 1
ATOM 1943 C CA . ALA A 1 233 ? 8.854 28.523 -10.664 1.00 62.69 233 ALA A CA 1
ATOM 1944 C C . ALA A 1 233 ? 9.569 29.861 -10.398 1.00 62.69 233 ALA A C 1
ATOM 1946 O O . ALA A 1 233 ? 8.905 30.872 -10.197 1.00 62.69 233 ALA A O 1
ATOM 1947 N N . SER A 1 234 ? 10.905 29.904 -10.474 1.00 56.50 234 SER A N 1
ATOM 1948 C CA . SER A 1 234 ? 11.673 31.157 -10.385 1.00 56.50 234 SER A CA 1
ATOM 1949 C C . SER A 1 234 ? 11.426 32.112 -11.560 1.00 56.50 234 SER A C 1
ATOM 1951 O O . SER A 1 234 ? 11.628 33.311 -11.416 1.00 56.50 234 SER A O 1
ATOM 1953 N N . ASN A 1 235 ? 10.952 31.601 -12.702 1.00 53.00 235 ASN A N 1
ATOM 1954 C CA . ASN A 1 235 ? 10.639 32.410 -13.884 1.00 53.00 235 ASN A CA 1
ATOM 1955 C C . ASN A 1 235 ? 9.178 32.896 -13.925 1.00 53.00 235 ASN A C 1
ATOM 1957 O O . ASN A 1 235 ? 8.843 33.712 -14.776 1.00 53.00 235 ASN A O 1
ATOM 1961 N N . HIS A 1 236 ? 8.302 32.386 -13.051 1.00 49.66 236 HIS A N 1
ATOM 1962 C CA . HIS A 1 236 ? 6.879 32.734 -13.006 1.00 49.66 236 HIS A CA 1
ATOM 1963 C C . HIS A 1 236 ? 6.426 32.842 -11.546 1.00 49.66 236 HIS A C 1
ATOM 1965 O O . HIS A 1 236 ? 5.971 31.868 -10.942 1.00 49.66 236 HIS A O 1
ATOM 1971 N N . SER A 1 237 ? 6.510 34.049 -10.987 1.00 38.03 237 SER A N 1
ATOM 1972 C CA . SER A 1 237 ? 6.213 34.393 -9.588 1.00 38.03 237 SER A CA 1
ATOM 1973 C C . SER A 1 237 ? 4.765 34.137 -9.120 1.00 38.03 237 SER A C 1
ATOM 1975 O O . SER A 1 237 ? 4.447 34.425 -7.972 1.00 38.03 237 SER A O 1
ATOM 1977 N N . LEU A 1 238 ? 3.891 33.541 -9.943 1.00 36.97 238 LEU A N 1
ATOM 1978 C CA . LEU A 1 238 ? 2.483 33.274 -9.605 1.00 36.97 238 LEU A CA 1
ATOM 1979 C C . LEU A 1 238 ? 2.043 31.796 -9.639 1.00 36.97 238 LEU A C 1
ATOM 1981 O O . LEU A 1 238 ? 0.908 31.498 -9.275 1.00 36.97 238 LEU A O 1
ATOM 1985 N N . ILE A 1 239 ? 2.888 30.846 -10.055 1.00 40.16 239 ILE A N 1
ATOM 1986 C CA . ILE A 1 239 ? 2.407 29.478 -10.363 1.00 40.16 239 ILE A CA 1
ATOM 1987 C C . ILE A 1 239 ? 2.476 28.510 -9.159 1.00 40.16 239 ILE A C 1
ATOM 1989 O O . ILE A 1 239 ? 1.800 27.480 -9.137 1.00 40.16 239 ILE A O 1
ATOM 1993 N N . ILE A 1 240 ? 3.212 28.844 -8.095 1.00 38.97 240 ILE A N 1
ATOM 1994 C CA . ILE A 1 240 ? 3.471 27.904 -6.986 1.00 38.97 240 ILE A CA 1
ATOM 1995 C C . ILE A 1 240 ? 2.226 27.648 -6.110 1.00 38.97 240 ILE A C 1
ATOM 1997 O O . ILE A 1 240 ? 2.074 26.553 -5.569 1.00 38.97 240 ILE A O 1
ATOM 2001 N N . LEU A 1 241 ? 1.291 28.599 -6.005 1.00 31.06 241 LEU A N 1
ATOM 2002 C CA . LEU A 1 241 ? 0.141 28.476 -5.094 1.00 31.06 241 LEU A CA 1
ATOM 2003 C C . LEU A 1 241 ? -0.997 27.580 -5.625 1.00 31.06 241 LEU A C 1
ATOM 2005 O O . LEU A 1 241 ? -1.688 26.957 -4.821 1.00 31.06 241 LEU A O 1
ATOM 2009 N N . ASN A 1 242 ? -1.135 27.417 -6.948 1.00 31.36 242 ASN A N 1
ATOM 2010 C CA . ASN A 1 242 ? -2.236 26.655 -7.568 1.00 31.36 242 ASN A CA 1
ATOM 2011 C C . ASN A 1 242 ? -1.822 25.312 -8.203 1.00 31.36 242 ASN A C 1
ATOM 2013 O O . ASN A 1 242 ? -2.660 24.592 -8.740 1.00 31.36 242 ASN A O 1
ATOM 2017 N N . MET A 1 243 ? -0.549 24.914 -8.100 1.00 34.97 243 MET A N 1
ATOM 2018 C CA . MET A 1 243 ? -0.041 23.657 -8.674 1.00 34.97 243 MET A CA 1
ATOM 2019 C C . MET A 1 243 ? -0.120 22.428 -7.752 1.00 34.97 243 MET A C 1
ATOM 2021 O O . MET A 1 243 ? 0.416 21.377 -8.106 1.00 34.97 243 MET A O 1
ATOM 2025 N N . LYS A 1 244 ? -0.811 22.493 -6.605 1.00 38.62 244 LYS A N 1
ATOM 2026 C CA . LYS A 1 244 ? -0.995 21.327 -5.711 1.00 38.62 244 LYS A CA 1
ATOM 2027 C C . LYS A 1 244 ? -1.497 20.057 -6.442 1.00 38.62 244 LYS A C 1
ATOM 2029 O O . LYS A 1 244 ? -0.966 18.987 -6.149 1.00 38.62 244 LYS A O 1
ATOM 2034 N N . PRO A 1 245 ? -2.416 20.130 -7.432 1.00 34.34 245 PRO A N 1
ATOM 2035 C CA . PRO A 1 245 ? -2.876 18.948 -8.170 1.00 34.34 245 PRO A CA 1
ATOM 2036 C C . PRO A 1 245 ? -1.901 18.468 -9.260 1.00 34.34 245 PRO A C 1
ATOM 2038 O O . PRO A 1 245 ? -1.743 17.264 -9.447 1.00 34.34 245 PRO A O 1
ATOM 2041 N N . LEU A 1 246 ? -1.206 19.368 -9.971 1.00 31.12 246 LEU A N 1
ATOM 2042 C CA . LEU A 1 246 ? -0.226 18.962 -10.994 1.00 31.12 246 LEU A CA 1
ATOM 2043 C C . LEU A 1 246 ? 1.047 18.377 -10.368 1.00 31.12 246 LEU A C 1
ATOM 2045 O O . LEU A 1 246 ? 1.611 17.422 -10.904 1.00 31.12 246 LEU A O 1
ATOM 2049 N N . LEU A 1 247 ? 1.463 18.892 -9.206 1.00 37.28 247 LEU A N 1
ATOM 2050 C CA . LEU A 1 247 ? 2.534 18.290 -8.415 1.00 37.28 247 LEU A CA 1
ATOM 2051 C C . LEU A 1 247 ? 2.154 16.862 -7.996 1.00 37.28 247 LEU A C 1
ATOM 2053 O O . LEU A 1 247 ? 3.010 15.991 -7.990 1.00 37.28 247 LEU A O 1
ATOM 2057 N N . PHE A 1 248 ? 0.869 16.596 -7.737 1.00 38.06 248 PHE A N 1
ATOM 2058 C CA . PHE A 1 248 ? 0.327 15.273 -7.406 1.00 38.06 248 PHE A CA 1
ATOM 2059 C C . PHE A 1 248 ? 0.406 14.278 -8.579 1.00 38.06 248 PHE A C 1
ATOM 2061 O O . PHE A 1 248 ? 0.695 13.100 -8.375 1.00 38.06 248 PHE A O 1
ATOM 2068 N N . VAL A 1 249 ? 0.190 14.739 -9.817 1.00 35.34 249 VAL A N 1
ATOM 2069 C CA . VAL A 1 249 ? 0.367 13.922 -11.036 1.00 35.34 249 VAL A CA 1
ATOM 2070 C C . VAL A 1 249 ? 1.852 13.646 -11.290 1.00 35.34 249 VAL A C 1
ATOM 2072 O O . VAL A 1 249 ? 2.231 12.507 -11.553 1.00 35.34 249 VAL A O 1
ATOM 2075 N N . CYS A 1 250 ? 2.708 14.653 -11.110 1.00 34.53 250 CYS A N 1
ATOM 2076 C CA . CYS A 1 250 ? 4.164 14.513 -11.165 1.00 34.53 250 CYS A CA 1
ATOM 2077 C C . CYS A 1 250 ? 4.720 13.569 -10.074 1.00 34.53 250 CYS A C 1
ATOM 2079 O O . CYS A 1 250 ? 5.542 12.705 -10.363 1.00 34.53 250 CYS A O 1
ATOM 2081 N N . LEU A 1 251 ? 4.208 13.648 -8.843 1.0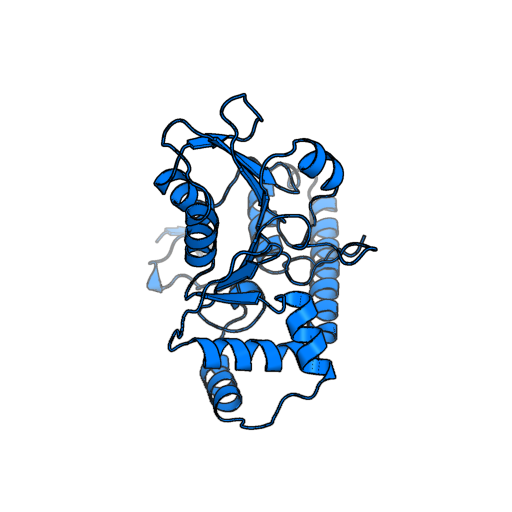0 40.16 251 LEU A N 1
ATOM 2082 C CA . LEU A 1 251 ? 4.570 12.776 -7.714 1.00 40.16 251 LEU A CA 1
ATOM 2083 C C . LEU A 1 251 ? 4.054 11.336 -7.869 1.00 40.16 251 LEU A C 1
ATOM 2085 O O . LEU A 1 251 ? 4.606 10.422 -7.262 1.00 40.16 251 LEU A O 1
ATOM 2089 N N . LYS A 1 252 ? 3.023 11.095 -8.693 1.00 39.41 252 LYS A N 1
ATOM 2090 C CA . LYS A 1 252 ? 2.635 9.730 -9.093 1.00 39.41 252 LYS A CA 1
ATOM 2091 C C . LYS A 1 252 ? 3.642 9.105 -10.067 1.00 39.41 252 LYS A C 1
ATOM 2093 O O . LYS A 1 252 ? 3.863 7.902 -9.983 1.00 39.41 252 LYS A O 1
ATOM 2098 N N . ILE A 1 253 ? 4.257 9.906 -10.944 1.00 40.28 253 ILE A N 1
ATOM 2099 C CA . ILE A 1 253 ? 5.270 9.458 -11.923 1.00 40.28 253 ILE A CA 1
ATOM 2100 C C . ILE A 1 253 ? 6.597 9.120 -11.227 1.00 40.28 253 ILE A C 1
ATOM 2102 O O . ILE A 1 253 ? 7.283 8.169 -11.596 1.00 40.28 253 ILE A O 1
ATOM 2106 N N . THR A 1 254 ? 6.933 9.843 -10.163 1.00 40.78 254 THR A N 1
ATOM 2107 C CA . THR A 1 254 ? 8.074 9.553 -9.295 1.00 40.78 254 THR A CA 1
ATOM 2108 C C . THR A 1 254 ? 7.560 9.244 -7.897 1.00 40.78 254 THR A C 1
ATOM 2110 O O . THR A 1 254 ? 7.556 10.134 -7.056 1.00 40.78 254 THR A O 1
ATOM 2113 N N . ALA A 1 255 ? 7.111 8.014 -7.615 1.00 40.56 255 ALA A N 1
ATOM 2114 C CA . ALA A 1 255 ? 6.947 7.607 -6.216 1.00 40.56 255 ALA A CA 1
ATOM 2115 C C . ALA A 1 255 ? 8.313 7.798 -5.536 1.00 40.56 255 ALA A C 1
ATOM 2117 O O . ALA A 1 255 ? 9.287 7.122 -5.887 1.00 40.56 255 ALA A O 1
ATOM 2118 N N . VAL A 1 256 ? 8.409 8.826 -4.695 1.00 44.41 256 VAL A N 1
ATOM 2119 C CA . VAL A 1 256 ? 9.677 9.380 -4.248 1.00 44.41 256 VAL A CA 1
ATOM 2120 C C . VAL A 1 256 ? 10.168 8.557 -3.084 1.00 44.41 256 VAL A C 1
ATOM 2122 O O . VAL A 1 256 ? 9.631 8.652 -1.995 1.00 44.41 256 VAL A O 1
ATOM 2125 N N . ILE A 1 257 ? 11.236 7.804 -3.275 1.00 37.91 257 ILE A N 1
ATOM 2126 C CA . ILE A 1 257 ? 11.937 7.181 -2.158 1.00 37.91 257 ILE A CA 1
ATOM 2127 C C . ILE A 1 257 ? 12.657 8.288 -1.394 1.00 37.91 257 ILE A C 1
ATOM 2129 O O . ILE A 1 257 ? 13.700 8.773 -1.839 1.00 37.91 257 ILE A O 1
ATOM 2133 N N . TYR A 1 258 ? 12.095 8.704 -0.264 1.00 35.06 258 TYR A N 1
ATOM 2134 C CA . TYR A 1 258 ? 12.830 9.491 0.715 1.00 35.06 258 TYR A CA 1
ATOM 2135 C C . TYR A 1 258 ? 13.609 8.520 1.603 1.00 35.06 258 TYR A C 1
ATOM 2137 O O . TYR A 1 258 ? 13.015 7.666 2.255 1.00 35.06 258 TYR A O 1
ATOM 2145 N N . LEU A 1 259 ? 14.936 8.641 1.580 1.00 29.03 259 LEU A N 1
ATOM 2146 C CA . LEU A 1 259 ? 15.751 8.304 2.740 1.00 29.03 259 LEU A CA 1
ATOM 2147 C C . LEU A 1 259 ? 15.874 9.608 3.526 1.00 29.03 259 LEU A C 1
ATOM 2149 O O . LEU A 1 259 ? 16.288 10.618 2.952 1.00 29.03 259 LEU A O 1
ATOM 2153 N N . SER A 1 260 ? 15.410 9.594 4.771 1.00 31.70 260 SER A N 1
ATOM 2154 C CA . SER A 1 260 ? 15.776 10.589 5.782 1.00 31.70 260 SER A CA 1
ATOM 2155 C C . SER A 1 260 ? 17.232 10.394 6.173 1.00 31.70 260 SER A C 1
ATOM 2157 O O . SER A 1 260 ? 17.538 9.231 6.531 1.00 31.70 260 SER A O 1
#

Sequence (260 aa):
MIFYKEQIINPENFRQPSFFIS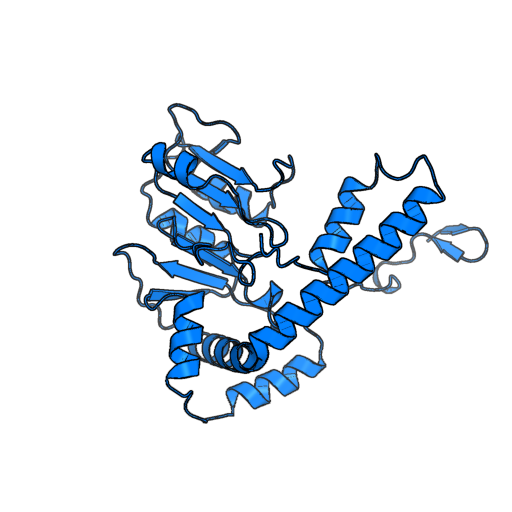PFRTSDLGQNDTIIKDDSVPDDELLKKYYSFFGEKHEFFLRGKEAIHQALSFYNLKKDDEVLIITTTSNLYISSCVTK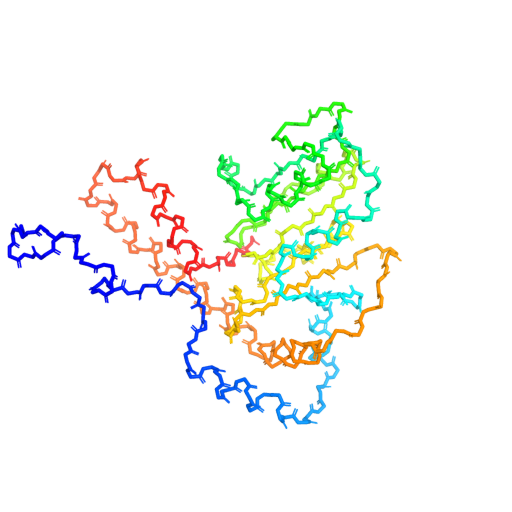EIEKFCHWSREKTNKTKLIFVIHEFGKIFPDMERIKSYNIPIIEDCAMSMLSNNSQNQIGKSGDFTIYSIPKFFPVQFGGILRFNNNHKLKSDQPYRNYLRKICLHYLKNIEHIITQRKTNNQYLISKLKKSASNHSLIILNMKPLLFVCLKITAVIYLS

Secondary structure (DSSP, 8-state):
-EEETTEEES--GGGSPP---SS--THHHHHHHHHHH--PPPPHHHHHHHHHHH-SSEEEESSHHHHHHHHHHTS---TT-EEEEEETT--S---HHHHHHHTTTSEEESS--SSEEEEEEE-GGGPPPS-HHHHHTT---EEEE-TTTTT-B-TT--TT-SSSEEEEEGGGTSS-S--EEEEE-SS-------TTHHHHHHHHHHHHHTHHHHHHHHHHHHHHHHHHHHHHHHT-TTSTTT-HHHHHHHHHHS----B-

Foldseek 3Di:
DDQDPNDDDPDDPVPDDDDDLWPADPVVVVVLVVLLPDPDDDDPVLVVLLCLLQNPFKDKDQFLLVLLLVVCVVDQAAAAAEEAEAEQVLDPDDDCSNQVSVNVRYHYDVDDDPRYQEYEYECPLQHDNDPLVVVVVVVHAYEYECQLNSLAAEPVSCHQQSGQWYKYWQRLQFRDDGMIMIGGNDPDHDDDPDVCGSSVVSRSSVCSVCSVVSLVVLQVLVVVVVVVVVVVCVVPVPDPPPCPVVVVVVSSSRSHHDYD

Radius of gyration: 20.23 Å; Cα contacts (8 Å, |Δi|>4): 392; chains: 1; bounding box: 41×57×57 Å

Solvent-accessible surface area (backbone atoms only — not comparable to full-atom values): 14721 Å² total; per-residue (Å²): 106,41,84,54,95,96,37,74,48,63,54,57,78,91,74,48,87,83,83,77,72,53,72,48,52,78,70,36,56,60,52,48,53,52,53,66,71,53,81,76,77,80,53,72,67,59,49,52,53,50,32,70,73,44,37,90,46,58,48,74,34,68,36,38,52,54,23,50,43,55,60,52,66,76,48,93,64,45,63,83,31,23,35,26,48,44,50,51,80,69,63,88,81,72,60,64,69,53,54,60,47,46,56,74,49,20,44,73,35,82,60,88,57,92,45,48,64,34,34,38,39,35,21,49,49,4,36,71,56,86,61,56,68,67,55,55,73,66,77,50,55,33,38,27,37,28,43,46,19,77,84,26,39,50,87,79,70,50,70,70,59,80,28,48,30,21,32,31,25,46,29,76,78,41,57,40,95,54,27,9,30,31,23,41,64,50,91,70,81,84,88,78,93,50,92,59,44,65,55,54,50,46,52,53,55,57,57,54,76,50,38,69,58,55,53,50,51,32,40,51,52,39,53,52,51,53,54,52,51,51,57,54,43,76,74,38,95,74,55,79,86,76,36,68,65,60,52,51,57,53,34,59,67,30,46,31,50,42,73,107

Nearest PDB structures (foldseek):
  4lc3-assembly1_B  TM=7.240E-01  e=5.175E-10  Burkholderia cenocepacia J2315
  8uzw-assembly1_C  TM=5.577E-01  e=9.103E-07  Escherichia coli K-12
  8uzw-assembly1_H  TM=5.914E-01  e=2.717E-06  Escherichia coli K-12
  8uzw-assembly1_B  TM=5.456E-01  e=1.028E-06  Escherichia coli K-12
  8uzw-assembly1_F  TM=5.741E-01  e=2.131E-06  Escherichia coli K-12